Protein AF-A0A256ZLH7-F1 (afdb_monomer_lite)

Radius of gyration: 32.71 Å; chains: 1; bounding box: 84×36×101 Å

Foldseek 3Di:
DVVVVVVVVVVVVVVVVVVVVVVVVVVVVVVVVVVVVVVVPPQPFQWWFQEPVRDIHSDQVPHDDDTTQATQRARDDPPQFGQGDRPPDRQRWGQAPVRDIHSDPVVSVPPPDDDDDPPPPPVQCQLCVVVVDDGLFQKKDFPVVLAIEGSPDPCCVVPHDNVRIDTDNDPVRQQPDDDPPRRGRHYDCVHPVDD

Structure (mmCIF, N/CA/C/O backbone):
data_AF-A0A256ZLH7-F1
#
_entry.id   AF-A0A256ZLH7-F1
#
loop_
_atom_site.group_PDB
_atom_site.id
_atom_site.type_symbol
_atom_site.label_atom_id
_atom_site.label_alt_id
_atom_site.label_comp_id
_atom_site.label_asym_id
_atom_site.label_entity_id
_atom_site.label_seq_id
_atom_site.pdbx_PDB_ins_code
_atom_site.Cartn_x
_atom_site.Cartn_y
_atom_site.Cartn_z
_atom_site.occupancy
_atom_site.B_iso_or_equiv
_atom_site.auth_seq_id
_atom_site.auth_comp_id
_atom_site.auth_asym_id
_atom_site.auth_atom_id
_atom_site.pdbx_PDB_model_num
ATOM 1 N N . MET A 1 1 ? 57.097 5.308 -66.461 1.00 61.09 1 MET A N 1
ATOM 2 C CA . MET A 1 1 ? 56.055 4.279 -66.234 1.00 61.09 1 MET A CA 1
ATOM 3 C C . MET A 1 1 ? 55.627 4.223 -64.772 1.00 61.09 1 MET A C 1
ATOM 5 O O . MET A 1 1 ? 54.475 3.898 -64.537 1.00 61.09 1 MET A O 1
ATOM 9 N N . ASP A 1 2 ? 56.485 4.602 -63.819 1.00 69.12 2 ASP A N 1
ATOM 10 C CA . ASP A 1 2 ? 56.168 4.549 -62.380 1.00 69.12 2 ASP A CA 1
ATOM 11 C C . ASP A 1 2 ? 55.146 5.595 -61.899 1.00 69.12 2 ASP A C 1
ATOM 13 O O . ASP A 1 2 ? 54.397 5.337 -60.960 1.00 69.12 2 ASP A O 1
ATOM 17 N N . GLU A 1 3 ? 55.036 6.740 -62.578 1.00 70.81 3 GLU A N 1
ATOM 18 C CA . GLU A 1 3 ? 54.099 7.813 -62.201 1.00 70.81 3 GLU A CA 1
ATOM 19 C C . GLU A 1 3 ? 52.623 7.401 -62.382 1.00 70.81 3 GLU A C 1
ATOM 21 O O . GLU A 1 3 ? 51.803 7.605 -61.490 1.00 70.81 3 GLU A O 1
ATOM 26 N N . MET A 1 4 ? 52.304 6.681 -63.469 1.00 66.50 4 MET A N 1
ATOM 27 C CA . MET A 1 4 ? 50.961 6.123 -63.707 1.00 66.50 4 MET A CA 1
ATOM 28 C C . MET A 1 4 ? 50.579 5.017 -62.711 1.00 66.50 4 MET A C 1
ATOM 30 O O . MET A 1 4 ? 49.395 4.752 -62.504 1.00 66.50 4 MET A O 1
ATOM 34 N N . VAL A 1 5 ? 51.550 4.331 -62.102 1.00 71.25 5 VAL A N 1
ATOM 35 C CA . VAL A 1 5 ? 51.272 3.262 -61.126 1.00 71.25 5 VAL A CA 1
ATOM 36 C C . VAL A 1 5 ? 50.919 3.857 -59.761 1.00 71.25 5 VAL A C 1
ATOM 38 O O . VAL A 1 5 ? 50.025 3.343 -59.087 1.00 71.25 5 VAL A O 1
ATOM 41 N N . LEU A 1 6 ? 51.561 4.966 -59.377 1.00 69.50 6 LEU A N 1
ATOM 42 C CA . LEU A 1 6 ? 51.256 5.670 -58.129 1.00 69.50 6 LEU A CA 1
ATOM 43 C C . LEU A 1 6 ? 49.864 6.316 -58.147 1.00 69.50 6 LEU A C 1
ATOM 45 O O . LEU A 1 6 ? 49.130 6.220 -57.162 1.00 69.50 6 LEU A O 1
ATOM 49 N N . GLU A 1 7 ? 49.479 6.924 -59.270 1.00 71.62 7 GLU A N 1
ATOM 50 C CA . GLU A 1 7 ? 48.188 7.612 -59.404 1.00 71.62 7 GLU A CA 1
ATOM 51 C C . GLU A 1 7 ? 47.004 6.633 -59.275 1.00 71.62 7 GLU A C 1
ATOM 53 O O . GLU A 1 7 ? 46.048 6.877 -58.534 1.00 71.62 7 GLU A O 1
ATOM 58 N N . ASN A 1 8 ? 47.135 5.440 -59.865 1.00 73.75 8 ASN A N 1
ATOM 59 C CA . ASN A 1 8 ? 46.140 4.369 -59.761 1.00 73.75 8 ASN A CA 1
ATOM 60 C C . ASN A 1 8 ? 46.014 3.779 -58.340 1.00 73.75 8 ASN A C 1
ATOM 62 O O . ASN A 1 8 ? 44.941 3.304 -57.949 1.00 73.75 8 ASN A O 1
ATOM 66 N N . ALA A 1 9 ? 47.091 3.787 -57.547 1.00 75.19 9 ALA A N 1
ATOM 67 C CA . ALA A 1 9 ? 47.067 3.295 -56.169 1.00 75.19 9 ALA A CA 1
ATOM 68 C C . ALA A 1 9 ? 46.329 4.266 -55.231 1.00 75.19 9 ALA A C 1
ATOM 70 O O . ALA A 1 9 ? 45.488 3.830 -54.439 1.00 75.19 9 ALA A O 1
ATOM 71 N N . ALA A 1 10 ? 46.581 5.571 -55.381 1.00 75.69 10 ALA A N 1
ATOM 72 C CA . ALA A 1 10 ? 45.907 6.620 -54.618 1.00 75.69 10 ALA A CA 1
ATOM 73 C C . ALA A 1 10 ? 44.400 6.675 -54.926 1.00 75.69 10 ALA A C 1
ATOM 75 O O . ALA A 1 10 ? 43.577 6.779 -54.013 1.00 75.69 10 ALA A O 1
ATOM 76 N N . GLU A 1 11 ? 44.013 6.517 -56.196 1.00 82.19 11 GLU A N 1
ATOM 77 C CA . GLU A 1 11 ? 42.600 6.477 -56.588 1.00 82.19 11 GLU A CA 1
ATOM 78 C C . GLU A 1 11 ? 41.866 5.274 -55.967 1.00 82.19 11 GLU A C 1
ATOM 80 O O . GLU A 1 11 ? 40.737 5.394 -55.475 1.00 82.19 11 GLU A O 1
ATOM 85 N N . LYS A 1 12 ? 42.517 4.104 -55.935 1.00 83.62 12 LYS A N 1
ATOM 86 C CA . LYS A 1 12 ? 41.950 2.881 -55.351 1.00 83.62 12 LYS A CA 1
ATOM 87 C C . LYS A 1 12 ? 41.772 2.989 -53.837 1.00 83.62 12 LYS A C 1
ATOM 89 O O . LYS A 1 12 ? 40.779 2.494 -53.299 1.00 83.62 12 LYS A O 1
ATOM 94 N N . GLU A 1 13 ? 42.710 3.632 -53.148 1.00 84.81 13 GLU A N 1
ATOM 95 C CA . GLU A 1 13 ? 42.610 3.876 -51.710 1.00 84.81 13 GLU A CA 1
ATOM 96 C C . GLU A 1 13 ? 41.498 4.876 -51.379 1.00 84.81 13 GLU A C 1
ATOM 98 O O . GLU A 1 13 ? 40.684 4.609 -50.492 1.00 84.81 13 GLU A O 1
ATOM 103 N N . ASN A 1 14 ? 41.377 5.953 -52.159 1.00 86.62 14 ASN A N 1
ATOM 104 C CA . ASN A 1 14 ? 40.316 6.941 -51.986 1.00 86.62 14 ASN A CA 1
ATOM 105 C C . ASN A 1 14 ? 38.918 6.327 -52.189 1.00 86.62 14 ASN A C 1
ATOM 107 O O . ASN A 1 14 ? 38.032 6.503 -51.354 1.00 86.62 14 ASN A O 1
ATOM 111 N N . LYS A 1 15 ? 38.725 5.503 -53.232 1.00 88.19 15 LYS A N 1
ATOM 112 C CA . LYS A 1 15 ? 37.450 4.792 -53.469 1.00 88.19 15 LYS A CA 1
ATOM 113 C C . LYS A 1 15 ? 37.061 3.877 -52.309 1.00 88.19 15 LYS A C 1
ATOM 115 O O . LYS A 1 15 ? 35.891 3.812 -51.937 1.00 88.19 15 LYS A O 1
ATOM 120 N N . ARG A 1 16 ? 38.035 3.186 -51.716 1.00 90.19 16 ARG A N 1
ATOM 121 C CA . ARG A 1 16 ? 37.815 2.316 -50.556 1.00 90.19 16 ARG A CA 1
ATOM 122 C C . ARG A 1 16 ? 37.433 3.120 -49.310 1.00 90.19 16 ARG A C 1
ATOM 124 O O . ARG A 1 16 ? 36.502 2.728 -48.613 1.00 90.19 16 ARG A O 1
ATOM 131 N N . ASN A 1 17 ? 38.085 4.256 -49.069 1.00 89.62 17 ASN A N 1
ATOM 132 C CA . ASN A 1 17 ? 37.749 5.145 -47.953 1.00 89.62 17 ASN A CA 1
ATOM 133 C C . ASN A 1 17 ? 36.344 5.744 -48.106 1.00 89.62 17 ASN A C 1
ATOM 135 O O . ASN A 1 17 ? 35.579 5.752 -47.145 1.00 89.62 17 ASN A O 1
ATOM 139 N N . ILE A 1 18 ? 35.962 6.152 -49.320 1.00 93.00 18 ILE A N 1
ATOM 140 C CA . ILE A 1 18 ? 34.600 6.617 -49.622 1.00 93.00 18 ILE A CA 1
ATOM 141 C C . ILE A 1 18 ? 33.572 5.514 -49.331 1.00 93.00 18 ILE A C 1
ATOM 143 O O . ILE A 1 18 ? 32.552 5.783 -48.698 1.00 93.00 18 ILE A O 1
ATOM 147 N N . LEU A 1 19 ? 33.850 4.264 -49.722 1.00 93.12 19 LEU A N 1
ATOM 148 C CA . LEU A 1 19 ? 32.954 3.138 -49.442 1.00 93.12 19 LEU A CA 1
ATOM 149 C C . LEU A 1 19 ? 32.761 2.906 -47.934 1.00 93.12 19 LEU A C 1
ATOM 151 O O . LEU A 1 19 ? 31.638 2.665 -47.493 1.00 93.12 19 LEU A O 1
ATOM 155 N N . TYR A 1 20 ? 33.834 3.008 -47.143 1.00 94.31 20 TYR A N 1
ATOM 156 C CA . TYR A 1 20 ? 33.758 2.876 -45.686 1.00 94.31 20 TYR A CA 1
ATOM 157 C C . TYR A 1 20 ? 32.949 4.000 -45.039 1.00 94.31 20 TYR A C 1
ATOM 159 O O . TYR A 1 20 ? 32.135 3.727 -44.158 1.00 94.31 20 TYR A O 1
ATOM 167 N N . ILE A 1 21 ? 33.128 5.243 -45.494 1.00 94.56 21 ILE A N 1
ATOM 168 C CA . ILE A 1 21 ? 32.366 6.391 -44.989 1.00 94.56 21 ILE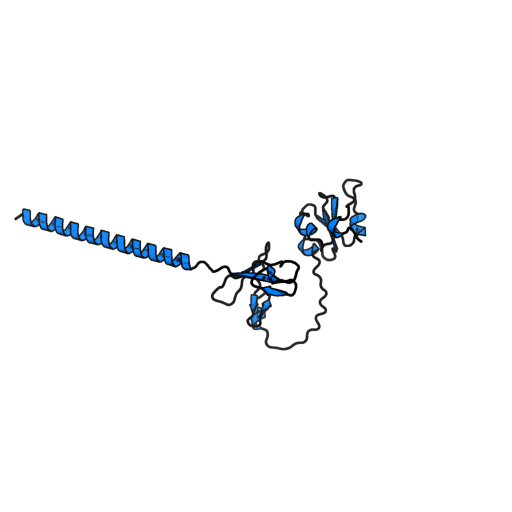 A CA 1
ATOM 169 C C . ILE A 1 21 ? 30.874 6.204 -45.283 1.00 94.56 21 ILE A C 1
ATOM 171 O O . ILE A 1 21 ? 30.052 6.363 -44.383 1.00 94.56 21 ILE A O 1
ATOM 175 N N . ILE A 1 22 ? 30.516 5.800 -46.506 1.00 95.31 22 ILE A N 1
ATOM 176 C CA . ILE A 1 22 ? 29.119 5.531 -46.875 1.00 95.31 22 ILE A CA 1
ATOM 177 C C . ILE A 1 22 ? 28.546 4.396 -46.016 1.00 95.31 22 ILE A C 1
ATOM 179 O O . ILE A 1 22 ? 27.462 4.546 -45.453 1.00 95.31 22 ILE A O 1
ATOM 183 N N . GLY A 1 23 ? 29.279 3.289 -45.860 1.00 94.62 23 GLY A N 1
ATOM 184 C CA . GLY A 1 23 ? 28.848 2.160 -45.032 1.00 94.62 23 GLY A CA 1
ATOM 185 C C . GLY A 1 23 ? 28.608 2.551 -43.571 1.00 94.62 23 GLY A C 1
ATOM 186 O O . GLY A 1 23 ? 27.599 2.160 -42.984 1.00 94.62 23 GLY A O 1
ATOM 187 N N . PHE A 1 24 ? 29.487 3.379 -43.001 1.00 95.69 24 PHE A N 1
ATOM 188 C CA . PHE A 1 24 ? 29.342 3.887 -41.639 1.00 95.69 24 PHE A CA 1
ATOM 189 C C . PHE A 1 24 ? 28.113 4.792 -41.488 1.00 95.69 24 PHE A C 1
ATOM 191 O O . PHE A 1 24 ? 27.324 4.602 -40.565 1.00 95.69 24 PHE A O 1
ATOM 198 N N . VAL A 1 25 ? 27.902 5.734 -42.415 1.00 95.81 25 VAL A N 1
ATOM 199 C CA . VAL A 1 25 ? 26.739 6.638 -42.385 1.00 95.81 25 VAL A CA 1
ATOM 200 C C . VAL A 1 25 ? 25.430 5.851 -42.468 1.00 95.81 25 VAL A C 1
ATOM 202 O O . VAL A 1 25 ? 24.513 6.108 -41.689 1.00 95.81 25 VAL A O 1
ATOM 205 N N . VAL A 1 26 ? 25.351 4.849 -43.348 1.00 95.31 26 VAL A N 1
ATOM 206 C CA . VAL A 1 26 ? 24.170 3.979 -43.459 1.00 95.31 26 VAL A CA 1
ATOM 207 C C . VAL A 1 26 ? 23.922 3.223 -42.151 1.00 95.31 26 VAL A C 1
ATOM 209 O O . VAL A 1 26 ? 22.795 3.217 -41.661 1.00 95.31 26 VAL A O 1
ATOM 212 N N . ALA A 1 27 ? 24.959 2.644 -41.539 1.00 93.75 27 ALA A N 1
ATOM 213 C CA . ALA A 1 27 ? 24.826 1.932 -40.269 1.00 93.75 27 ALA A CA 1
ATOM 214 C C . ALA A 1 27 ? 24.327 2.843 -39.130 1.00 93.75 27 ALA A C 1
ATOM 216 O O . ALA A 1 27 ? 23.447 2.443 -38.368 1.00 93.75 27 ALA A O 1
ATOM 217 N N . VAL A 1 28 ? 24.831 4.080 -39.042 1.00 95.06 28 VAL A N 1
ATOM 218 C CA . VAL A 1 28 ? 24.382 5.069 -38.045 1.00 95.06 28 VAL A CA 1
ATOM 219 C C . VAL A 1 28 ? 22.914 5.449 -38.256 1.00 95.06 28 VAL A C 1
ATOM 221 O O . VAL A 1 28 ? 22.162 5.519 -37.284 1.00 95.06 28 VAL A O 1
ATOM 224 N N . ILE A 1 29 ? 22.475 5.635 -39.507 1.00 94.25 29 ILE A N 1
ATOM 225 C CA . ILE A 1 29 ? 21.066 5.920 -39.825 1.00 94.25 29 ILE A CA 1
ATOM 226 C C . ILE A 1 29 ? 20.168 4.748 -39.408 1.00 94.25 29 ILE A C 1
ATOM 228 O O . ILE A 1 29 ? 19.153 4.963 -38.749 1.00 94.25 29 ILE A O 1
ATOM 232 N N . PHE A 1 30 ? 20.547 3.506 -39.728 1.00 91.56 30 PHE A N 1
ATOM 233 C CA . PHE A 1 30 ? 19.787 2.319 -39.317 1.00 91.56 30 PHE A CA 1
ATOM 234 C C . PHE A 1 30 ? 19.703 2.176 -37.794 1.00 91.56 30 PHE A C 1
ATOM 236 O O . PHE A 1 30 ? 18.639 1.849 -37.264 1.00 91.56 30 PHE A O 1
ATOM 243 N N . LEU A 1 31 ? 20.796 2.456 -37.082 1.00 90.25 31 LEU A N 1
ATOM 244 C CA . LEU A 1 31 ? 20.819 2.437 -35.622 1.00 90.25 31 LEU A CA 1
ATOM 245 C C . LEU A 1 31 ? 19.881 3.507 -35.042 1.00 90.25 31 LEU A C 1
ATOM 247 O O . LEU A 1 31 ? 19.075 3.203 -34.166 1.00 90.25 31 LEU A O 1
ATOM 251 N N . TYR A 1 32 ? 19.911 4.728 -35.581 1.00 89.69 32 TYR A N 1
ATOM 252 C CA . TYR A 1 32 ? 19.020 5.815 -35.168 1.00 89.69 32 TYR A CA 1
ATOM 253 C C . TYR A 1 32 ? 17.537 5.493 -35.417 1.00 89.69 32 TYR A C 1
ATOM 255 O O . TYR A 1 32 ? 16.696 5.684 -34.536 1.00 89.69 32 TYR A O 1
ATOM 263 N N . LEU A 1 33 ? 17.206 4.940 -36.588 1.00 85.38 33 LEU A N 1
ATOM 264 C CA . LEU A 1 33 ? 15.843 4.498 -36.906 1.00 85.38 33 LEU A CA 1
ATOM 265 C C . LEU A 1 33 ? 15.379 3.354 -35.992 1.00 85.38 33 LEU A C 1
ATOM 267 O O . LEU A 1 33 ? 14.212 3.295 -35.614 1.00 85.38 33 LEU A O 1
ATOM 271 N N . SER A 1 34 ? 16.283 2.459 -35.595 1.00 79.38 34 SER A N 1
ATOM 272 C CA . SER A 1 34 ? 15.957 1.367 -34.670 1.00 79.38 34 SER A CA 1
ATOM 273 C C . SER A 1 34 ? 15.663 1.886 -33.259 1.00 79.38 34 SER A C 1
ATOM 275 O O . SER A 1 34 ? 14.721 1.424 -32.621 1.00 79.38 34 SER A O 1
ATOM 277 N N . ILE A 1 35 ? 16.423 2.881 -32.787 1.00 78.88 35 ILE A N 1
ATOM 278 C CA . ILE A 1 35 ? 16.219 3.503 -31.469 1.00 78.88 35 ILE A CA 1
ATOM 279 C C . ILE A 1 35 ? 14.911 4.305 -31.438 1.00 78.88 35 ILE A C 1
ATOM 281 O O . ILE A 1 35 ? 14.128 4.165 -30.504 1.00 78.88 35 ILE A O 1
ATOM 285 N N . THR A 1 36 ? 14.628 5.098 -32.474 1.00 75.62 36 THR A N 1
ATOM 286 C CA . THR A 1 36 ? 13.394 5.907 -32.540 1.00 75.62 36 THR A CA 1
ATOM 287 C C . THR A 1 36 ? 12.122 5.058 -32.625 1.00 75.62 36 THR A C 1
ATOM 289 O O . THR A 1 36 ? 11.105 5.421 -32.038 1.00 75.62 36 THR A O 1
ATOM 292 N N . ASN A 1 37 ? 12.169 3.888 -33.272 1.00 66.00 37 ASN A N 1
ATOM 293 C CA . ASN A 1 37 ? 11.047 2.943 -33.253 1.00 66.00 37 ASN A CA 1
ATOM 294 C C . ASN A 1 37 ? 10.827 2.290 -31.876 1.00 66.00 37 ASN A C 1
ATOM 296 O O . ASN A 1 37 ? 9.706 1.887 -31.569 1.00 66.00 37 ASN A O 1
ATOM 300 N N . LEU A 1 38 ? 11.860 2.208 -31.030 1.00 57.84 38 LEU A N 1
ATOM 301 C CA . LEU A 1 38 ? 11.740 1.646 -29.684 1.00 57.84 38 LEU A CA 1
ATOM 302 C C . LEU A 1 38 ? 10.976 2.586 -28.734 1.00 57.84 38 LEU A C 1
ATOM 304 O O . LEU A 1 38 ? 10.197 2.117 -27.905 1.00 57.84 38 LEU A O 1
ATOM 308 N N . ASP A 1 39 ? 11.123 3.905 -28.892 1.00 54.44 39 ASP A N 1
ATOM 309 C CA . ASP A 1 39 ? 10.406 4.897 -28.075 1.00 54.44 39 ASP A CA 1
ATOM 310 C C . ASP A 1 39 ? 8.887 4.908 -28.325 1.00 54.44 39 ASP A C 1
ATOM 312 O O . ASP A 1 39 ? 8.108 5.258 -27.433 1.00 54.44 39 ASP A O 1
ATOM 316 N N . HIS A 1 40 ? 8.442 4.458 -29.502 1.00 51.00 40 HIS A N 1
ATOM 317 C CA . HIS A 1 40 ? 7.019 4.316 -29.820 1.00 51.00 40 HIS A CA 1
ATOM 318 C C . HIS A 1 40 ? 6.359 3.078 -29.195 1.00 51.00 40 HIS A C 1
ATOM 320 O O . HIS A 1 40 ? 5.136 2.967 -29.231 1.00 51.00 40 HIS A O 1
ATOM 326 N N . MET A 1 41 ? 7.129 2.185 -28.565 1.00 47.84 41 MET A N 1
ATOM 327 C CA . MET A 1 41 ? 6.604 1.054 -27.792 1.00 47.84 41 MET A CA 1
ATOM 328 C C . MET A 1 41 ? 6.551 1.337 -26.287 1.00 47.84 41 MET A C 1
ATOM 330 O O . MET A 1 41 ? 6.636 0.415 -25.475 1.00 47.84 41 MET A O 1
ATOM 334 N N . LYS A 1 42 ? 6.392 2.599 -25.867 1.00 46.72 42 LYS A N 1
ATOM 335 C CA . LYS A 1 42 ? 5.961 2.845 -24.488 1.00 46.72 42 LYS A CA 1
ATOM 336 C C . LYS A 1 42 ? 4.545 2.284 -24.332 1.00 46.72 42 LYS A C 1
ATOM 338 O O . LYS A 1 42 ? 3.649 2.763 -25.027 1.00 46.72 42 LYS A O 1
ATOM 343 N N . PRO A 1 43 ? 4.318 1.291 -23.450 1.00 50.84 43 PRO A N 1
ATOM 344 C CA . PRO A 1 43 ? 2.968 0.833 -23.169 1.00 50.84 43 PRO A CA 1
ATOM 345 C C . PRO A 1 43 ? 2.165 2.044 -22.699 1.00 50.84 43 PRO A C 1
ATOM 347 O O . PRO A 1 43 ? 2.560 2.722 -21.747 1.00 50.84 43 PRO A O 1
ATOM 350 N N . GLY A 1 44 ? 1.087 2.354 -23.421 1.00 48.53 44 GLY A N 1
ATOM 351 C CA . GLY A 1 44 ? 0.141 3.380 -23.012 1.00 48.53 44 GLY A CA 1
ATOM 352 C C . GLY A 1 44 ? -0.422 2.964 -21.664 1.00 48.53 44 GLY A C 1
ATOM 353 O O . GLY A 1 44 ? -1.129 1.966 -21.575 1.00 48.53 44 GLY A O 1
ATOM 354 N N . ILE A 1 45 ? -0.032 3.674 -20.611 1.00 52.84 45 ILE A N 1
ATOM 355 C CA . ILE A 1 45 ? -0.599 3.460 -19.287 1.00 52.84 45 ILE A CA 1
ATOM 356 C C . ILE A 1 45 ? -1.933 4.194 -19.290 1.00 52.84 45 ILE A C 1
ATOM 358 O O . ILE A 1 45 ? -1.960 5.425 -19.256 1.00 52.84 45 ILE A O 1
ATOM 362 N N . GLU A 1 46 ? -3.025 3.442 -19.370 1.00 55.53 46 GLU A N 1
ATOM 363 C CA . GLU A 1 46 ? -4.365 3.986 -19.186 1.00 55.53 46 GLU A CA 1
ATOM 364 C C . GLU A 1 46 ? -4.778 3.783 -17.725 1.00 55.53 46 GLU A C 1
ATOM 366 O O . GLU A 1 46 ? -4.620 2.698 -17.156 1.00 55.53 46 GLU A O 1
ATOM 371 N N . TYR A 1 47 ? -5.240 4.862 -17.097 1.00 57.12 47 TYR A N 1
ATOM 372 C CA . TYR A 1 47 ? -5.677 4.858 -15.706 1.00 57.12 47 TYR A CA 1
ATOM 373 C C . TYR A 1 47 ? -7.197 4.734 -15.668 1.00 57.12 47 TYR A C 1
ATOM 375 O O . TYR A 1 47 ? -7.903 5.584 -16.211 1.00 57.12 47 TYR A O 1
ATOM 383 N N . ARG A 1 48 ? -7.704 3.694 -15.005 1.00 60.69 48 ARG A N 1
ATOM 384 C CA . ARG A 1 48 ? -9.131 3.554 -14.682 1.00 60.69 48 ARG A CA 1
ATOM 385 C C . ARG A 1 48 ? -9.316 3.545 -13.167 1.00 60.69 48 ARG A C 1
ATOM 387 O O . ARG A 1 48 ? -8.414 3.152 -12.436 1.00 60.69 48 ARG A O 1
ATOM 394 N N . TYR A 1 49 ? -10.473 3.982 -12.693 1.00 59.47 49 TYR A N 1
ATOM 395 C CA . TYR A 1 49 ? -10.807 4.086 -11.274 1.00 59.47 49 TYR A CA 1
ATOM 396 C C . TYR A 1 49 ? -12.002 3.194 -10.965 1.00 59.47 49 TYR A C 1
ATOM 398 O O . TYR A 1 49 ? -12.933 3.136 -11.766 1.00 59.47 49 TYR A O 1
ATOM 406 N N . VAL A 1 50 ? -11.982 2.520 -9.816 1.00 61.12 50 VAL A N 1
ATOM 407 C CA . VAL A 1 50 ? -13.126 1.734 -9.330 1.00 61.12 50 VAL A CA 1
ATOM 408 C C . VAL A 1 50 ? -13.870 2.553 -8.287 1.00 61.12 50 VAL A C 1
ATOM 410 O O . VAL A 1 50 ? -13.281 2.975 -7.290 1.00 61.12 50 VAL A O 1
ATOM 413 N N . CYS A 1 51 ? -15.149 2.800 -8.533 1.00 63.94 51 CYS A N 1
ATOM 414 C CA . CYS A 1 51 ? -16.026 3.495 -7.607 1.00 63.94 51 CYS A CA 1
ATOM 415 C C . CYS A 1 51 ? -16.542 2.538 -6.510 1.00 63.94 51 CYS A C 1
ATOM 417 O O . CYS A 1 51 ? -16.514 1.317 -6.691 1.00 63.94 51 CYS A O 1
ATOM 419 N N . PRO A 1 52 ? -17.052 3.058 -5.378 1.00 53.75 52 PRO A N 1
ATOM 420 C CA . PRO A 1 52 ? -17.557 2.237 -4.268 1.00 53.75 52 PRO A CA 1
ATOM 421 C C . PRO A 1 52 ? -18.725 1.304 -4.632 1.00 53.75 52 PRO A C 1
ATOM 423 O O . PRO A 1 52 ? -18.953 0.303 -3.961 1.00 53.75 52 PRO A O 1
ATOM 426 N N . ASP A 1 53 ? -19.459 1.622 -5.697 1.00 58.53 53 ASP A N 1
ATOM 427 C CA . ASP A 1 53 ? -20.542 0.803 -6.252 1.00 58.53 53 ASP A CA 1
ATOM 428 C C . ASP A 1 53 ? -20.043 -0.343 -7.158 1.00 58.53 53 ASP A C 1
ATOM 430 O O . ASP A 1 53 ? -20.846 -1.124 -7.667 1.00 58.53 53 ASP A O 1
ATOM 434 N N . GLY A 1 54 ? -18.726 -0.449 -7.366 1.00 52.62 54 GLY A N 1
ATOM 435 C CA . GLY A 1 54 ? -18.090 -1.428 -8.246 1.00 52.62 54 GLY A CA 1
ATOM 436 C C . GLY A 1 54 ? -17.999 -0.999 -9.714 1.00 52.62 54 GLY A C 1
ATOM 437 O O . GLY A 1 54 ? -17.498 -1.770 -10.534 1.00 52.62 54 GLY A O 1
ATOM 438 N N . SER A 1 55 ? -18.449 0.207 -10.076 1.00 60.69 55 SER A N 1
ATOM 439 C CA . SER A 1 55 ? -18.330 0.717 -11.446 1.00 60.69 55 SER A CA 1
ATOM 440 C C . SER A 1 55 ? -16.894 1.148 -11.775 1.00 60.69 55 SER A C 1
ATOM 442 O O . SER A 1 55 ? -16.156 1.630 -10.916 1.00 60.69 55 SER A O 1
ATOM 444 N N . ILE A 1 56 ? -16.477 0.963 -13.034 1.00 63.12 56 ILE A N 1
ATOM 445 C CA . ILE A 1 56 ? -15.143 1.346 -13.519 1.00 63.12 56 ILE A CA 1
ATOM 446 C C . ILE A 1 56 ? -15.273 2.592 -14.394 1.00 63.12 56 ILE A C 1
ATOM 448 O O . ILE A 1 56 ? -15.936 2.565 -15.431 1.00 63.12 56 ILE A O 1
ATOM 452 N N . VAL A 1 57 ? -14.603 3.674 -14.008 1.00 71.25 57 VAL A N 1
ATOM 453 C CA . VAL A 1 57 ? -14.661 4.972 -14.692 1.00 71.25 57 VAL A CA 1
ATOM 454 C C . VAL A 1 57 ? -13.271 5.444 -15.117 1.00 71.25 57 VAL A C 1
ATOM 456 O O . VAL A 1 57 ? -12.266 5.133 -14.487 1.00 71.25 57 VAL A O 1
ATOM 459 N N . GLY A 1 58 ? -13.188 6.236 -16.188 1.00 61.53 58 GLY A N 1
ATOM 460 C CA . GLY A 1 58 ? -11.908 6.785 -16.667 1.00 61.53 58 GLY A CA 1
ATOM 461 C C . GLY A 1 58 ? -11.384 7.979 -15.857 1.00 61.53 58 GLY A C 1
ATOM 462 O O . GLY A 1 58 ? -10.260 8.424 -16.066 1.00 61.53 58 GLY A O 1
ATOM 463 N N . LYS A 1 59 ? -12.193 8.546 -14.952 1.00 69.75 59 LYS A N 1
ATOM 464 C CA . LYS A 1 59 ? -11.821 9.702 -14.124 1.00 69.75 59 LYS A CA 1
ATOM 465 C C . LYS A 1 59 ? -12.372 9.552 -12.719 1.00 69.75 59 LYS A C 1
ATOM 467 O O . LYS A 1 59 ? -13.554 9.267 -12.560 1.00 69.75 59 LYS A O 1
ATOM 472 N N . ALA A 1 60 ? -11.551 9.868 -11.722 1.00 59.44 60 ALA A N 1
ATOM 473 C CA . ALA A 1 60 ? -11.943 9.769 -10.322 1.00 59.44 60 ALA A CA 1
ATOM 474 C C . ALA A 1 60 ? -13.191 10.601 -9.969 1.00 59.44 60 ALA A C 1
ATOM 476 O O . ALA A 1 60 ? -14.053 10.159 -9.218 1.00 59.44 60 ALA A O 1
ATOM 477 N N . SER A 1 61 ? -13.333 11.776 -10.588 1.00 63.47 61 SER A N 1
ATOM 478 C CA . SER A 1 61 ? -14.475 12.680 -10.400 1.00 63.47 61 SER A CA 1
ATOM 479 C C . SER A 1 61 ? -15.798 12.166 -10.973 1.00 63.47 61 SER A C 1
ATOM 481 O O . SER A 1 61 ? -16.828 12.806 -10.791 1.00 63.47 61 SER A O 1
ATOM 483 N N . SER A 1 62 ? -15.774 11.052 -11.710 1.00 71.69 62 SER A N 1
ATOM 484 C CA . SER A 1 62 ? -16.986 10.405 -12.222 1.00 71.69 62 SER A CA 1
ATOM 485 C C . SER A 1 62 ? -17.607 9.440 -11.211 1.00 71.69 62 SER A C 1
ATOM 487 O O . SER A 1 62 ? -18.720 8.981 -11.444 1.00 71.69 62 SER A O 1
ATOM 489 N N . CYS A 1 63 ? -16.931 9.158 -10.092 1.00 68.12 63 CYS A N 1
ATOM 490 C CA . CYS A 1 63 ? -17.540 8.441 -8.981 1.00 68.12 63 CYS A CA 1
ATOM 491 C C . CYS A 1 63 ? -18.450 9.379 -8.186 1.00 68.12 63 CYS A C 1
ATOM 493 O O . CYS A 1 63 ? -18.052 10.479 -7.795 1.00 68.12 63 CYS A O 1
ATOM 495 N N . ILE A 1 64 ? -19.679 8.932 -7.931 1.00 62.56 64 ILE A N 1
ATOM 496 C CA . ILE A 1 64 ? -20.551 9.566 -6.944 1.00 62.56 64 ILE A CA 1
ATOM 497 C C . ILE A 1 64 ? -19.903 9.285 -5.585 1.00 62.56 64 ILE A C 1
ATOM 499 O O . ILE A 1 64 ? -19.687 8.123 -5.257 1.00 62.56 64 ILE A O 1
ATOM 503 N N . LEU A 1 65 ? -19.530 10.355 -4.874 1.00 52.59 65 LEU A N 1
ATOM 504 C CA . LEU A 1 65 ? -18.854 10.369 -3.567 1.00 52.59 65 LEU A CA 1
ATOM 505 C C . LEU A 1 65 ? -19.127 9.125 -2.690 1.00 52.59 65 LEU A C 1
ATOM 507 O O . LEU A 1 65 ? -20.289 8.726 -2.568 1.00 52.59 65 LEU A O 1
ATOM 511 N N . PRO A 1 66 ? -18.118 8.597 -1.967 1.00 46.72 66 PRO A N 1
ATOM 512 C CA . PRO A 1 66 ? -16.780 9.168 -1.743 1.00 46.72 66 PRO A CA 1
ATOM 513 C C . PRO A 1 66 ? -15.749 8.860 -2.850 1.00 46.72 66 PRO A C 1
ATOM 515 O O . PRO A 1 66 ? -16.003 8.061 -3.748 1.00 46.72 66 PRO A O 1
ATOM 518 N N . GLU A 1 67 ? -14.605 9.563 -2.808 1.00 46.94 67 GLU A N 1
ATOM 519 C CA . GLU A 1 67 ? -13.499 9.458 -3.778 1.00 46.94 67 GLU A CA 1
ATOM 520 C C . GLU A 1 67 ? -13.044 7.998 -4.012 1.00 46.94 67 GLU A C 1
ATOM 522 O O . GLU A 1 67 ? -13.014 7.208 -3.068 1.00 46.94 67 GLU A O 1
ATOM 527 N N . PRO A 1 68 ? -12.687 7.622 -5.256 1.00 43.56 68 PRO A N 1
ATOM 528 C CA . PRO A 1 68 ? -12.385 6.236 -5.608 1.00 43.56 68 PRO A CA 1
ATOM 529 C C . PRO A 1 68 ? -11.105 5.715 -4.957 1.00 43.56 68 PRO A C 1
ATOM 531 O O . PRO A 1 68 ? -10.061 6.362 -4.994 1.00 43.56 68 PRO A O 1
ATOM 534 N N . GLU A 1 69 ? -11.178 4.490 -4.436 1.00 47.47 69 GLU A N 1
ATOM 535 C CA . GLU A 1 69 ? -10.116 3.851 -3.648 1.00 47.47 69 GLU A CA 1
ATOM 536 C C . GLU A 1 69 ? -9.049 3.116 -4.488 1.00 47.47 69 GLU A C 1
ATOM 538 O O . GLU A 1 69 ? -8.117 2.546 -3.923 1.00 47.47 69 GLU A O 1
ATOM 543 N N . VAL A 1 70 ? -9.146 3.078 -5.826 1.00 51.94 70 VAL A N 1
ATOM 544 C CA . VAL A 1 70 ? -8.303 2.174 -6.637 1.00 51.94 70 VAL A CA 1
ATOM 545 C C . VAL A 1 70 ? -7.823 2.812 -7.939 1.00 51.94 70 VAL A C 1
ATOM 547 O O . VAL A 1 70 ? -8.629 3.267 -8.748 1.00 51.94 70 VAL A O 1
ATOM 550 N N . ILE A 1 71 ? -6.505 2.771 -8.173 1.00 51.94 71 ILE A N 1
ATOM 551 C CA . ILE A 1 71 ? -5.859 3.104 -9.449 1.00 51.94 71 ILE A CA 1
ATOM 552 C C . ILE A 1 71 ? -5.671 1.803 -10.238 1.00 51.94 71 ILE A C 1
ATOM 554 O O . ILE A 1 71 ? -4.785 1.014 -9.944 1.00 51.94 71 ILE A O 1
ATOM 558 N N . ILE A 1 72 ? -6.472 1.551 -11.268 1.00 50.84 72 ILE A N 1
ATOM 559 C CA . ILE A 1 72 ? -6.190 0.470 -12.215 1.00 50.84 72 ILE A CA 1
ATOM 560 C C . ILE A 1 72 ? -5.157 0.983 -13.216 1.00 50.84 72 ILE A C 1
ATOM 562 O O . ILE A 1 72 ? -5.449 1.867 -14.020 1.00 50.84 72 ILE A O 1
ATOM 566 N N . LYS A 1 73 ? -3.946 0.424 -13.168 1.00 44.91 73 LYS A N 1
ATOM 567 C CA . LYS A 1 73 ? -2.902 0.640 -14.173 1.00 44.91 73 LYS A CA 1
ATOM 568 C C . LYS A 1 73 ? -3.000 -0.452 -15.236 1.00 44.91 73 LYS A C 1
ATOM 570 O O . LYS A 1 73 ? -2.364 -1.488 -15.101 1.00 44.91 73 LYS A O 1
ATOM 575 N N . GLU A 1 74 ? -3.794 -0.234 -16.275 1.00 43.44 74 GLU A N 1
ATOM 576 C CA . GLU A 1 74 ? -3.994 -1.234 -17.324 1.00 43.44 74 GLU A CA 1
ATOM 577 C C . GLU A 1 74 ? -2.739 -1.324 -18.214 1.00 43.44 74 GLU A C 1
ATOM 579 O O . GLU A 1 74 ? -2.371 -0.371 -18.902 1.00 43.44 74 GLU A O 1
ATOM 584 N N . ILE A 1 75 ? -2.027 -2.457 -18.165 1.00 40.44 75 ILE A N 1
ATOM 585 C CA . ILE A 1 75 ? -0.952 -2.778 -19.114 1.00 40.44 75 ILE A CA 1
ATOM 586 C C . ILE A 1 75 ? -1.575 -3.652 -20.197 1.00 40.44 75 ILE A C 1
ATOM 588 O O . ILE A 1 75 ? -1.671 -4.862 -20.021 1.00 40.44 75 ILE A O 1
ATOM 592 N N . ASN A 1 76 ? -1.982 -3.050 -21.315 1.00 38.09 76 ASN A N 1
ATOM 593 C CA . ASN A 1 76 ? -2.453 -3.808 -22.474 1.00 38.09 76 ASN A CA 1
ATOM 594 C C . ASN A 1 76 ? -1.329 -4.723 -22.987 1.00 38.09 76 ASN A C 1
ATOM 596 O O . ASN A 1 76 ? -0.369 -4.269 -23.616 1.00 38.09 76 ASN A O 1
ATOM 600 N N . ARG A 1 77 ? -1.436 -6.022 -22.696 1.00 39.34 77 ARG A N 1
ATOM 601 C CA . ARG A 1 77 ? -0.659 -7.081 -23.345 1.00 39.34 77 ARG A CA 1
ATOM 602 C C . ARG A 1 77 ? -1.508 -7.732 -24.444 1.00 39.34 77 ARG A C 1
ATOM 604 O O . ARG A 1 77 ? -2.728 -7.664 -24.390 1.00 39.34 77 ARG A O 1
ATOM 611 N N . PRO A 1 78 ? -0.885 -8.375 -25.446 1.00 33.19 78 PRO A N 1
ATOM 612 C CA . PRO A 1 78 ? -1.582 -8.994 -26.584 1.00 33.19 78 PRO A CA 1
ATOM 613 C C . PRO A 1 78 ? -2.483 -10.201 -26.239 1.00 33.19 78 PRO A C 1
ATOM 615 O O . PRO A 1 78 ? -3.035 -10.826 -27.139 1.00 33.19 78 PRO A O 1
ATOM 618 N N . CYS A 1 79 ? -2.661 -10.512 -24.959 1.00 33.41 79 CYS A N 1
ATOM 619 C CA . CYS A 1 79 ? -3.641 -11.454 -24.428 1.00 33.41 79 CYS A CA 1
ATOM 620 C C . CYS A 1 79 ? -4.464 -10.657 -23.410 1.00 33.41 79 CYS A C 1
ATOM 622 O O . CYS A 1 79 ? -3.822 -9.937 -22.654 1.00 33.41 79 CYS A O 1
ATOM 624 N N . ASN A 1 80 ? -5.802 -10.755 -23.403 1.00 45.72 80 ASN A N 1
ATOM 625 C CA . ASN A 1 80 ? -6.774 -10.041 -22.541 1.00 45.72 80 ASN A CA 1
ATOM 626 C C . ASN A 1 80 ? -6.485 -10.139 -21.018 1.00 45.72 80 ASN A C 1
ATOM 628 O O . ASN A 1 80 ? -7.262 -10.686 -20.241 1.00 45.72 80 ASN A O 1
ATOM 632 N N . GLU A 1 81 ? -5.343 -9.629 -20.585 1.00 41.38 81 GLU A N 1
ATOM 633 C CA . GLU A 1 81 ? -4.792 -9.683 -19.243 1.00 41.38 81 GLU A CA 1
ATOM 634 C C . GLU A 1 81 ? -4.566 -8.241 -18.800 1.00 41.38 81 GLU A C 1
ATOM 636 O O . GLU A 1 81 ? -3.526 -7.635 -19.065 1.00 41.38 81 GLU A O 1
ATOM 641 N N . SER A 1 82 ? -5.557 -7.676 -18.117 1.00 40.81 82 SER A N 1
ATOM 642 C CA . SER A 1 82 ? -5.409 -6.385 -17.454 1.00 40.81 82 SER A CA 1
ATOM 643 C C . SER A 1 82 ? -4.795 -6.624 -16.075 1.00 40.81 82 SER A C 1
ATOM 645 O O . SER A 1 82 ? -5.475 -7.051 -15.148 1.00 40.81 82 SER A O 1
ATOM 647 N N . ILE A 1 83 ? -3.493 -6.369 -15.922 1.00 43.19 83 ILE A N 1
ATOM 648 C CA . ILE A 1 83 ? -2.836 -6.426 -14.607 1.00 43.19 83 ILE A CA 1
ATOM 649 C C . ILE A 1 83 ? -3.237 -5.174 -13.827 1.00 43.19 83 ILE A C 1
ATOM 651 O O . ILE A 1 83 ? -2.809 -4.075 -14.160 1.00 43.19 83 ILE A O 1
ATOM 655 N N . VAL A 1 84 ? -4.051 -5.325 -12.787 1.00 46.06 84 VAL A N 1
ATOM 656 C CA . VAL A 1 84 ? -4.486 -4.210 -11.937 1.00 46.06 84 VAL A CA 1
ATOM 657 C C . VAL A 1 84 ? -3.491 -4.012 -10.791 1.00 46.06 84 VAL A C 1
ATOM 659 O O . VAL A 1 84 ? -3.193 -4.939 -10.049 1.00 46.06 84 VAL A O 1
ATOM 662 N N . TYR A 1 85 ? -2.978 -2.793 -10.623 1.00 43.31 85 TYR A N 1
ATOM 663 C CA . TYR A 1 85 ? -2.051 -2.448 -9.541 1.00 43.31 85 TYR A CA 1
ATOM 664 C C . TYR A 1 85 ? -2.768 -1.636 -8.464 1.00 43.31 85 TYR A C 1
ATOM 666 O O . TYR A 1 85 ? -2.888 -0.426 -8.594 1.00 43.31 85 TYR A O 1
ATOM 674 N N . VAL A 1 86 ? -3.204 -2.276 -7.383 1.00 47.72 86 VAL A N 1
ATOM 675 C CA . VAL A 1 86 ? -3.748 -1.566 -6.214 1.00 47.72 86 VAL A CA 1
ATOM 676 C C . VAL A 1 86 ? -2.582 -1.167 -5.300 1.00 47.72 86 VAL A C 1
ATOM 678 O O . VAL A 1 86 ? -1.716 -1.997 -5.022 1.00 47.72 86 VAL A O 1
ATOM 681 N N . GLU A 1 87 ? -2.493 0.096 -4.868 1.00 41.81 87 GLU A N 1
ATOM 682 C CA . GLU A 1 87 ? -1.346 0.579 -4.081 1.00 41.81 87 GLU A CA 1
ATOM 683 C C . GLU A 1 87 ? -1.072 -0.301 -2.838 1.00 41.81 87 GLU A C 1
ATOM 685 O O . GLU A 1 87 ? -1.972 -0.641 -2.072 1.00 41.81 87 GLU A O 1
ATOM 690 N N . ASN A 1 88 ? 0.210 -0.655 -2.663 1.00 35.19 88 ASN A N 1
ATOM 691 C CA . ASN A 1 88 ? 0.826 -1.489 -1.615 1.00 35.19 88 ASN A CA 1
ATOM 692 C C . ASN A 1 88 ? 0.656 -3.021 -1.659 1.00 35.19 88 ASN A C 1
ATOM 694 O O . ASN A 1 88 ? 1.319 -3.688 -0.866 1.00 35.19 88 ASN A O 1
ATOM 698 N N . TYR A 1 89 ? -0.083 -3.611 -2.608 1.00 38.91 89 TYR A N 1
ATOM 699 C CA . TYR A 1 89 ? -0.071 -5.070 -2.827 1.00 38.91 89 TYR A CA 1
ATOM 700 C C . TYR A 1 89 ? -0.156 -5.425 -4.316 1.00 38.91 89 TYR A C 1
ATOM 702 O O . TYR A 1 89 ? -0.955 -4.870 -5.064 1.00 38.91 89 TYR A O 1
ATOM 710 N N . THR A 1 90 ? 0.650 -6.389 -4.772 1.00 39.25 90 THR A N 1
ATOM 711 C CA . THR A 1 90 ? 0.558 -6.906 -6.147 1.00 39.25 90 THR A CA 1
ATOM 712 C C . THR A 1 90 ? -0.589 -7.914 -6.228 1.00 39.25 90 THR A C 1
ATOM 714 O O . THR A 1 90 ? -0.381 -9.117 -6.099 1.00 39.25 90 THR A O 1
ATOM 717 N N . LEU A 1 91 ? -1.820 -7.431 -6.392 1.00 45.56 91 LEU A N 1
ATOM 718 C CA . LEU A 1 91 ? -2.968 -8.303 -6.622 1.00 45.56 91 LEU A CA 1
ATOM 719 C C . LEU A 1 91 ? -3.137 -8.516 -8.128 1.00 45.56 91 LEU A C 1
ATOM 721 O O . LEU A 1 91 ? -3.540 -7.609 -8.845 1.00 45.56 91 LEU A O 1
ATOM 725 N N . THR A 1 92 ? -2.822 -9.714 -8.619 1.00 47.34 92 THR A N 1
ATOM 726 C CA . THR A 1 92 ? -3.148 -10.066 -10.007 1.00 47.34 92 THR A CA 1
ATOM 727 C C . THR A 1 92 ? -4.613 -10.477 -10.048 1.00 47.34 92 THR A C 1
ATOM 729 O O . THR A 1 92 ? -4.973 -11.518 -9.506 1.00 47.34 92 THR A O 1
ATOM 732 N N . ILE A 1 93 ? -5.453 -9.642 -10.648 1.00 55.47 93 ILE A N 1
ATOM 733 C CA . ILE A 1 93 ? -6.842 -9.973 -10.965 1.00 55.47 93 ILE A CA 1
ATOM 734 C C . ILE A 1 93 ? -6.998 -10.048 -12.478 1.00 55.47 93 ILE A C 1
ATOM 736 O O . ILE A 1 93 ? -6.343 -9.311 -13.208 1.00 55.47 93 ILE A O 1
ATOM 740 N N . TYR A 1 94 ? -7.846 -10.959 -12.934 1.00 54.72 94 TYR A N 1
ATOM 741 C CA . TYR A 1 94 ? -8.132 -11.195 -14.342 1.00 54.72 94 TYR A CA 1
ATOM 742 C C . TYR A 1 94 ? -9.560 -10.744 -14.626 1.00 54.72 94 TYR A C 1
ATOM 744 O O . TYR A 1 94 ? -10.469 -11.033 -13.849 1.00 54.72 94 TYR A O 1
ATOM 752 N N . VAL A 1 95 ? -9.762 -10.040 -15.736 1.00 56.72 95 VAL A N 1
ATOM 753 C CA . VAL A 1 95 ? -11.093 -9.644 -16.203 1.00 56.72 95 VAL A CA 1
ATOM 754 C C . VAL A 1 95 ? -11.472 -10.573 -17.349 1.00 56.72 95 VAL A C 1
ATOM 756 O O . VAL A 1 95 ? -10.784 -10.621 -18.365 1.00 56.72 95 VAL A O 1
ATOM 759 N N . CYS A 1 96 ? -12.537 -11.346 -17.172 1.00 63.41 96 CYS A N 1
ATOM 760 C CA . CYS A 1 96 ? -13.015 -12.286 -18.181 1.00 63.41 96 CYS A CA 1
ATOM 761 C C . CYS A 1 96 ? -13.819 -11.558 -19.280 1.00 63.41 96 CYS A C 1
ATOM 763 O O . CYS A 1 96 ? -14.258 -10.424 -19.090 1.00 63.41 96 CYS A O 1
ATOM 765 N N . GLU A 1 97 ? -14.080 -12.209 -20.421 1.00 57.38 97 GLU A N 1
ATOM 766 C CA . GLU A 1 97 ? -14.811 -11.599 -21.556 1.00 57.38 97 GLU A CA 1
ATOM 767 C C . GLU A 1 97 ? -16.239 -11.139 -21.213 1.00 57.38 97 GLU A C 1
ATOM 769 O O . GLU A 1 97 ? -16.774 -10.226 -21.835 1.00 57.38 97 GLU A O 1
ATOM 774 N N . ASN A 1 98 ? -16.856 -11.746 -20.199 1.00 57.16 98 ASN A N 1
ATOM 775 C CA . ASN A 1 98 ? -18.169 -11.363 -19.675 1.00 57.16 98 ASN A CA 1
ATOM 776 C C . ASN A 1 98 ? -18.117 -10.147 -18.719 1.00 57.16 98 ASN A C 1
ATOM 778 O O . ASN A 1 98 ? -19.150 -9.762 -18.174 1.00 57.16 98 ASN A O 1
ATOM 782 N N . GLY A 1 99 ? -16.932 -9.575 -18.479 1.00 50.03 99 GLY A N 1
ATOM 783 C CA . GLY A 1 99 ? -16.700 -8.471 -17.547 1.00 50.03 99 GLY A CA 1
ATOM 784 C C . GLY A 1 99 ? -16.541 -8.880 -16.078 1.00 50.03 99 GLY A C 1
ATOM 785 O O . GLY A 1 99 ? -16.372 -8.006 -15.231 1.00 50.03 99 GLY A O 1
ATOM 786 N N . SER A 1 100 ? -16.583 -10.175 -15.740 1.00 58.94 100 SER A N 1
ATOM 787 C CA . SER A 1 100 ? -16.368 -10.632 -14.363 1.00 58.94 100 SER A CA 1
ATOM 788 C C . SER A 1 100 ? -14.895 -10.551 -13.972 1.00 58.94 100 SER A C 1
ATOM 790 O O . SER A 1 100 ? -14.022 -10.891 -14.769 1.00 58.94 100 SER A O 1
ATOM 792 N N . VAL A 1 101 ? -14.626 -10.169 -12.725 1.00 59.16 101 VAL A N 1
ATOM 793 C CA . VAL A 1 101 ? -13.272 -10.105 -12.166 1.00 59.16 101 VAL A CA 1
ATOM 794 C C . VAL A 1 101 ? -13.006 -11.364 -11.347 1.00 59.16 101 VAL A C 1
ATOM 796 O O . VAL A 1 101 ? -13.749 -11.660 -10.413 1.00 59.16 101 VAL A O 1
ATOM 799 N N . VAL A 1 102 ? -11.947 -12.096 -11.681 1.00 70.50 102 VAL A N 1
ATOM 800 C CA . VAL A 1 102 ? -11.531 -13.327 -10.995 1.00 70.50 102 VAL A CA 1
ATOM 801 C C . VAL A 1 102 ? -10.090 -13.224 -10.501 1.00 70.50 102 VAL A C 1
ATOM 803 O O . VAL A 1 102 ? -9.289 -12.444 -11.014 1.00 70.50 102 VAL A O 1
ATOM 806 N N . SER A 1 103 ? -9.740 -14.024 -9.495 1.00 63.94 103 SER A N 1
ATOM 807 C CA . SER A 1 103 ? -8.375 -14.049 -8.939 1.00 63.94 103 SER A CA 1
ATOM 808 C C . SER A 1 103 ? -7.435 -15.020 -9.666 1.00 63.94 103 SER A C 1
ATOM 810 O O . SER A 1 103 ? -6.217 -14.942 -9.510 1.00 63.94 103 SER A O 1
ATOM 812 N N . ASN A 1 104 ? -7.983 -15.915 -10.496 1.00 67.12 104 ASN A N 1
ATOM 813 C CA . ASN A 1 104 ? -7.234 -16.895 -11.277 1.00 67.12 104 ASN A CA 1
ATOM 814 C C . ASN A 1 104 ? -7.834 -17.039 -12.683 1.00 67.12 104 ASN A C 1
ATOM 816 O O . ASN A 1 104 ? -9.037 -17.238 -12.829 1.00 67.12 104 ASN A O 1
ATOM 820 N N . ILE A 1 105 ? -7.000 -16.987 -13.725 1.00 66.12 105 ILE A N 1
ATOM 821 C CA . ILE A 1 105 ? -7.438 -17.042 -15.128 1.00 66.12 105 ILE A CA 1
ATOM 822 C C . ILE A 1 105 ? -8.196 -18.328 -15.484 1.00 66.12 105 ILE A C 1
ATOM 824 O O . ILE A 1 105 ? -9.055 -18.312 -16.364 1.00 66.12 105 ILE A O 1
ATOM 828 N N . SER A 1 106 ? -7.943 -19.437 -14.779 1.00 71.56 106 SER A N 1
ATOM 829 C CA . SER A 1 106 ? -8.686 -20.683 -14.997 1.00 71.56 106 SER A CA 1
ATOM 830 C C . SER A 1 106 ? -10.176 -20.549 -14.672 1.00 71.56 106 SER A C 1
ATOM 832 O O . SER A 1 106 ? -10.985 -21.280 -15.235 1.00 71.56 106 SER A O 1
ATOM 834 N N . GLU A 1 107 ? -10.554 -19.600 -13.809 1.00 69.06 107 GLU A N 1
ATOM 835 C CA . GLU A 1 107 ? -11.952 -19.334 -13.451 1.00 69.06 107 GLU A CA 1
ATOM 836 C C . GLU A 1 107 ? -12.716 -18.655 -14.599 1.00 69.06 107 GLU A C 1
ATOM 838 O O . GLU A 1 107 ? -13.919 -18.883 -14.735 1.00 69.06 107 GLU A O 1
ATOM 843 N N . CYS A 1 108 ? -12.019 -17.922 -15.482 1.00 63.44 108 CYS A N 1
ATOM 844 C CA . CYS A 1 108 ? -12.618 -17.307 -16.671 1.00 63.44 108 CYS A CA 1
ATOM 845 C C . CYS A 1 108 ? -13.078 -18.324 -17.723 1.00 63.44 108 CYS A C 1
ATOM 847 O O . CYS A 1 108 ? -13.917 -17.999 -18.558 1.00 63.44 108 CYS A O 1
ATOM 849 N N . VAL A 1 109 ? -12.536 -19.546 -17.708 1.00 65.25 109 VAL A N 1
ATOM 850 C CA . VAL A 1 109 ? -12.810 -20.568 -18.733 1.00 65.25 109 VAL A CA 1
ATOM 851 C C . VAL A 1 109 ? -13.992 -21.465 -18.342 1.00 65.25 109 VAL A C 1
ATOM 853 O O . VAL A 1 109 ? -14.633 -22.069 -19.197 1.00 65.25 109 VAL A O 1
ATOM 856 N N . THR A 1 110 ? -14.329 -21.543 -17.053 1.00 53.34 110 THR A N 1
ATOM 857 C CA . THR A 1 110 ? -15.308 -22.513 -16.528 1.00 53.34 110 THR A CA 1
ATOM 858 C C . THR A 1 110 ? -16.760 -22.039 -16.472 1.00 53.34 110 THR A C 1
ATOM 860 O O . THR A 1 110 ? -17.629 -22.815 -16.076 1.00 53.34 110 THR A O 1
ATOM 863 N N . THR A 1 111 ? -17.091 -20.812 -16.880 1.00 48.53 111 THR A N 1
ATOM 864 C CA . THR A 1 111 ? -18.467 -20.295 -16.750 1.00 48.53 111 THR A CA 1
ATOM 865 C C . THR A 1 111 ? -19.368 -20.699 -17.922 1.00 48.53 111 THR A C 1
ATOM 867 O O . THR A 1 111 ? -19.935 -19.875 -18.629 1.00 48.53 111 THR A O 1
ATOM 870 N N . THR A 1 112 ? -19.549 -22.004 -18.116 1.00 48.31 112 THR A N 1
ATOM 871 C CA . THR A 1 112 ? -20.727 -22.546 -18.809 1.00 48.31 112 THR A CA 1
ATOM 872 C C . THR A 1 112 ? -21.401 -23.555 -17.894 1.00 48.31 112 THR A C 1
ATOM 874 O O . THR A 1 112 ? -21.220 -24.756 -18.047 1.00 48.31 112 THR A O 1
ATOM 877 N N . SER A 1 113 ? -22.148 -23.069 -16.900 1.00 42.56 113 SER A N 1
ATOM 878 C CA . SER A 1 113 ? -23.412 -23.671 -16.450 1.00 42.56 113 SER A CA 1
ATOM 879 C C . SER A 1 113 ? -23.957 -22.966 -15.213 1.00 42.56 113 SER A C 1
ATOM 881 O O . SER A 1 113 ? -23.278 -22.742 -14.218 1.00 42.56 113 SER A O 1
ATOM 883 N N . THR A 1 114 ? -25.235 -22.645 -15.321 1.00 54.91 114 THR A N 1
ATOM 884 C CA . THR A 1 114 ? -26.170 -22.153 -14.320 1.00 54.91 114 THR A CA 1
ATOM 885 C C . THR A 1 114 ? -26.047 -22.897 -12.987 1.00 54.91 114 THR A C 1
ATOM 887 O O . THR A 1 114 ? -26.233 -24.110 -12.941 1.00 54.91 114 THR A O 1
ATOM 890 N N . THR A 1 115 ? -25.825 -22.194 -11.876 1.00 37.50 115 THR A N 1
ATOM 891 C CA . THR A 1 115 ? -26.211 -22.685 -10.543 1.00 37.50 115 THR A CA 1
ATOM 892 C C . THR A 1 115 ? -26.522 -21.495 -9.642 1.00 37.50 115 THR A C 1
ATOM 894 O O . THR A 1 115 ? -25.673 -20.645 -9.388 1.00 37.50 115 THR A O 1
ATOM 897 N N . SER A 1 116 ? -27.774 -21.424 -9.189 1.00 40.34 116 SER A N 1
ATOM 898 C CA . SER A 1 116 ? -28.213 -20.547 -8.111 1.00 40.34 116 SER A CA 1
ATOM 899 C C . SER A 1 116 ? -27.511 -20.961 -6.822 1.00 40.34 116 SER A C 1
ATOM 901 O O . SER A 1 116 ? -27.861 -21.977 -6.225 1.00 40.34 116 SER A O 1
ATOM 903 N N . THR A 1 117 ? -26.532 -20.174 -6.392 1.00 32.62 117 THR A N 1
ATOM 904 C CA . THR A 1 117 ? -25.922 -20.312 -5.071 1.00 32.62 117 THR A CA 1
ATOM 905 C C . THR A 1 117 ? -26.500 -19.227 -4.181 1.00 32.62 117 THR A C 1
ATOM 907 O O . THR A 1 117 ? -26.261 -18.038 -4.390 1.00 32.62 117 THR A O 1
ATOM 910 N N . THR A 1 118 ? -27.290 -19.630 -3.188 1.00 34.97 118 THR A N 1
ATOM 911 C CA . THR A 1 118 ? -27.638 -18.783 -2.048 1.00 34.97 118 THR A CA 1
ATOM 912 C C . THR A 1 118 ? -26.360 -18.582 -1.242 1.00 34.97 118 THR A C 1
ATOM 914 O O . THR A 1 118 ? -26.035 -19.363 -0.351 1.00 34.97 118 THR A O 1
ATOM 917 N N . THR A 1 119 ? -25.570 -17.581 -1.613 1.00 32.75 119 THR A N 1
ATOM 918 C CA . THR A 1 119 ? -24.393 -17.190 -0.845 1.00 32.75 119 THR A CA 1
ATOM 919 C C . THR A 1 119 ? -24.887 -16.389 0.348 1.00 32.75 119 THR A C 1
ATOM 921 O O . THR A 1 119 ? -25.231 -15.216 0.228 1.00 32.75 119 THR A O 1
ATOM 924 N N . THR A 1 120 ? -24.950 -17.024 1.517 1.00 33.50 120 THR A N 1
ATOM 925 C CA . THR A 1 120 ? -24.949 -16.295 2.785 1.00 33.50 120 THR A CA 1
ATOM 926 C C . THR A 1 120 ? -23.564 -15.672 2.912 1.00 33.50 120 THR A C 1
ATOM 928 O O . THR A 1 120 ? -22.638 -16.281 3.447 1.00 33.50 120 THR A O 1
ATOM 931 N N . THR A 1 121 ? -23.391 -14.490 2.325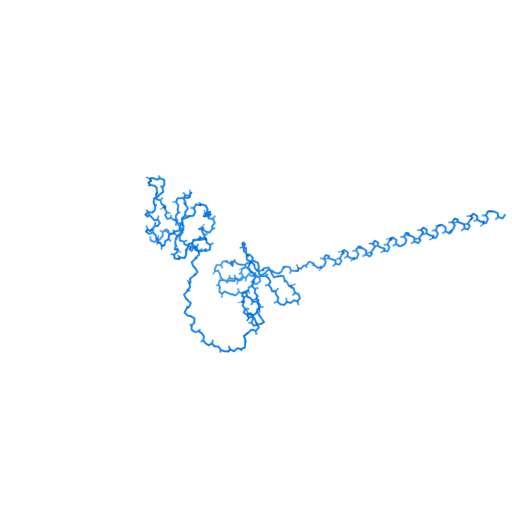 1.00 34.50 121 THR A N 1
ATOM 932 C CA . THR A 1 121 ? -22.179 -13.687 2.451 1.00 34.50 121 THR A CA 1
ATOM 933 C C . THR A 1 121 ? -22.116 -13.205 3.892 1.00 34.50 121 THR A C 1
ATOM 935 O O . THR A 1 121 ? -22.647 -12.158 4.245 1.00 34.50 121 THR A O 1
ATOM 938 N N . LEU A 1 122 ? -21.511 -14.006 4.765 1.00 35.25 122 LEU A N 1
ATOM 939 C CA . LEU A 1 122 ? -20.958 -13.470 5.993 1.00 35.25 122 LEU A CA 1
ATOM 940 C C . LEU A 1 122 ? -19.800 -12.572 5.567 1.00 35.25 122 LEU A C 1
ATOM 942 O O . LEU A 1 122 ? -18.720 -13.039 5.204 1.00 35.25 122 LEU A O 1
ATOM 946 N N . GLU A 1 123 ? -20.102 -11.282 5.520 1.00 40.00 123 GLU A N 1
ATOM 947 C CA . GLU A 1 123 ? -19.227 -10.181 5.153 1.00 40.00 123 GLU A CA 1
ATOM 948 C C . GLU A 1 123 ? -18.111 -10.041 6.204 1.00 40.00 123 GLU A C 1
ATOM 950 O O . GLU A 1 123 ? -18.075 -9.132 7.026 1.00 40.00 123 GLU A O 1
ATOM 955 N N . PHE A 1 124 ? -17.187 -11.000 6.236 1.00 46.78 124 PHE A N 1
ATOM 956 C CA . PHE A 1 124 ? -16.043 -10.991 7.142 1.00 46.78 124 PHE A CA 1
ATOM 957 C C . PHE A 1 124 ? -14.893 -10.208 6.519 1.00 46.78 124 PHE A C 1
ATOM 959 O O . PHE A 1 124 ? -13.822 -10.744 6.242 1.00 46.78 124 PHE A O 1
ATOM 966 N N . ASN A 1 125 ? -15.134 -8.921 6.289 1.00 53.34 125 ASN A N 1
ATOM 967 C CA . ASN A 1 125 ? -14.133 -7.979 5.812 1.00 53.34 125 ASN A CA 1
ATOM 968 C C . ASN A 1 125 ? -13.955 -6.886 6.874 1.00 53.34 125 ASN A C 1
ATOM 970 O O . ASN A 1 125 ? -14.314 -5.731 6.662 1.00 53.34 125 ASN A O 1
ATOM 974 N N . SER A 1 126 ? -13.465 -7.256 8.066 1.00 65.94 126 SER A N 1
ATOM 975 C CA . SER A 1 126 ? -13.137 -6.236 9.066 1.00 65.94 126 SER A CA 1
ATOM 976 C C . SER A 1 126 ? -11.845 -5.540 8.636 1.00 65.94 126 SER A C 1
ATOM 978 O O . SER A 1 126 ? -10.811 -6.176 8.425 1.00 65.94 126 SER A O 1
ATOM 980 N N . ASP A 1 127 ? -11.908 -4.220 8.458 1.00 80.81 127 ASP A N 1
ATOM 981 C CA . ASP A 1 127 ? -10.778 -3.399 8.007 1.00 80.81 127 ASP A CA 1
ATOM 982 C C . ASP A 1 127 ? -9.529 -3.553 8.892 1.00 80.81 127 ASP A C 1
ATOM 984 O O . ASP A 1 127 ? -8.408 -3.381 8.416 1.00 80.81 127 ASP A O 1
ATOM 988 N N . CYS A 1 128 ? -9.684 -3.975 10.151 1.00 86.06 128 CYS A N 1
ATOM 989 C CA . CYS A 1 128 ? -8.554 -4.266 11.026 1.00 86.06 128 CYS A CA 1
ATOM 990 C C . CYS A 1 128 ? -7.754 -5.503 10.609 1.00 86.06 128 CYS A C 1
ATOM 992 O O . CYS A 1 128 ? -6.560 -5.556 10.892 1.00 86.06 128 CYS A O 1
ATOM 994 N N . VAL A 1 129 ? -8.343 -6.480 9.911 1.00 85.25 129 VAL A N 1
ATOM 995 C CA . VAL A 1 129 ? -7.574 -7.626 9.391 1.00 85.25 129 VAL A CA 1
ATOM 996 C C . VAL A 1 129 ? -6.541 -7.154 8.366 1.00 85.25 129 VAL A C 1
ATOM 998 O O . VAL A 1 129 ? -5.414 -7.644 8.354 1.00 85.25 129 VAL A O 1
ATOM 1001 N N . LYS A 1 130 ? -6.881 -6.140 7.558 1.00 84.06 130 LYS A N 1
ATOM 1002 C CA . LYS A 1 130 ? -5.932 -5.490 6.635 1.00 84.06 130 LYS A CA 1
ATOM 1003 C C . LYS A 1 130 ? -4.832 -4.741 7.389 1.00 84.06 130 LYS A C 1
ATOM 1005 O O . LYS A 1 130 ? -3.705 -4.666 6.917 1.00 84.06 130 LYS A O 1
ATOM 1010 N N . LEU A 1 131 ? -5.145 -4.254 8.588 1.00 84.75 131 LEU A N 1
ATOM 1011 C CA . LEU A 1 131 ? -4.181 -3.733 9.553 1.00 84.75 131 LEU A CA 1
ATOM 1012 C C . LEU A 1 131 ? -3.525 -4.857 10.362 1.00 84.75 131 LEU A C 1
ATOM 1014 O O . LEU A 1 131 ? -3.115 -4.615 11.482 1.00 84.75 131 LEU A O 1
ATOM 1018 N N . GLY A 1 132 ? -3.445 -6.099 9.882 1.00 89.19 132 GLY A N 1
ATOM 1019 C CA . GLY A 1 132 ? -2.736 -7.194 10.555 1.00 89.19 132 GLY A CA 1
ATOM 1020 C C . GLY A 1 132 ? -3.281 -7.598 11.932 1.00 89.19 132 GLY A C 1
ATOM 1021 O O . GLY A 1 132 ? -2.573 -8.264 12.686 1.00 89.19 132 GLY A O 1
ATOM 1022 N N . CYS A 1 133 ? -4.503 -7.195 12.284 1.00 92.19 133 CYS A N 1
ATOM 1023 C CA . CYS A 1 133 ? -5.178 -7.684 13.480 1.00 92.19 133 CYS A CA 1
ATOM 1024 C C . CYS A 1 133 ? -5.837 -9.051 13.234 1.00 92.19 133 CYS A C 1
ATOM 1026 O O . CYS A 1 133 ? -6.200 -9.379 12.100 1.00 92.19 133 CYS A O 1
ATOM 1028 N N . PRO A 1 134 ? -6.033 -9.862 14.289 1.00 90.75 134 PRO A N 1
ATOM 1029 C CA . PRO A 1 134 ? -6.765 -11.114 14.171 1.00 90.75 134 PRO A CA 1
ATOM 1030 C C . PRO A 1 134 ? -8.233 -10.875 13.784 1.00 90.75 134 PRO A C 1
ATOM 1032 O O . PRO A 1 134 ? -8.795 -9.791 13.968 1.00 90.75 134 PRO A O 1
ATOM 1035 N N . ARG A 1 135 ? -8.875 -11.919 13.253 1.00 85.56 135 ARG A N 1
ATOM 1036 C CA . ARG A 1 135 ? -10.312 -11.900 12.942 1.00 85.56 135 ARG A CA 1
ATOM 1037 C C . ARG A 1 135 ? -11.133 -11.654 14.211 1.00 85.56 135 ARG A C 1
ATOM 1039 O O . ARG A 1 135 ? -10.743 -12.113 15.276 1.00 85.56 135 ARG A O 1
ATOM 1046 N N . GLY A 1 136 ? -12.259 -10.953 14.072 1.00 85.88 136 GLY A N 1
ATOM 1047 C CA . GLY A 1 136 ? -13.096 -10.529 15.205 1.00 85.88 136 GLY A CA 1
ATOM 1048 C C . GLY A 1 136 ? -12.686 -9.186 15.817 1.00 85.88 136 GLY A C 1
ATOM 1049 O O . GLY A 1 136 ? -13.394 -8.662 16.664 1.00 85.88 136 GLY A O 1
ATOM 1050 N N . THR A 1 137 ? -11.582 -8.590 15.354 1.00 93.19 137 THR A N 1
ATOM 1051 C CA . THR A 1 137 ? -11.178 -7.246 15.783 1.00 93.19 137 THR A CA 1
ATOM 1052 C C . THR A 1 137 ? -12.097 -6.185 15.175 1.00 93.19 137 THR A C 1
ATOM 1054 O O . THR A 1 137 ? -12.227 -6.120 13.945 1.00 93.19 137 THR A O 1
ATOM 1057 N N . GLU A 1 138 ? -12.657 -5.331 16.036 1.00 93.25 138 GLU A N 1
ATOM 1058 C CA . GLU A 1 138 ? -13.494 -4.171 15.685 1.00 93.25 138 GLU A CA 1
ATOM 1059 C C . GLU A 1 138 ? -12.812 -2.823 15.973 1.00 93.25 138 GLU A C 1
ATOM 1061 O O . GLU A 1 138 ? -13.158 -1.802 15.367 1.00 93.25 138 GLU A O 1
ATOM 1066 N N . TYR A 1 139 ? -11.792 -2.824 16.834 1.00 94.06 139 TYR A N 1
ATOM 1067 C CA . TYR A 1 139 ? -11.038 -1.636 17.215 1.00 94.06 139 TYR A CA 1
ATOM 1068 C C . TYR A 1 139 ? -9.540 -1.922 17.207 1.00 94.06 139 TYR A C 1
ATOM 1070 O O . TYR A 1 139 ? -9.080 -3.007 17.556 1.00 94.06 139 TYR A O 1
ATOM 1078 N N . VAL A 1 140 ? -8.754 -0.924 16.831 1.00 95.06 140 VAL A N 1
ATOM 1079 C CA . VAL A 1 140 ? -7.296 -0.994 16.795 1.00 95.06 140 VAL A CA 1
ATOM 1080 C C .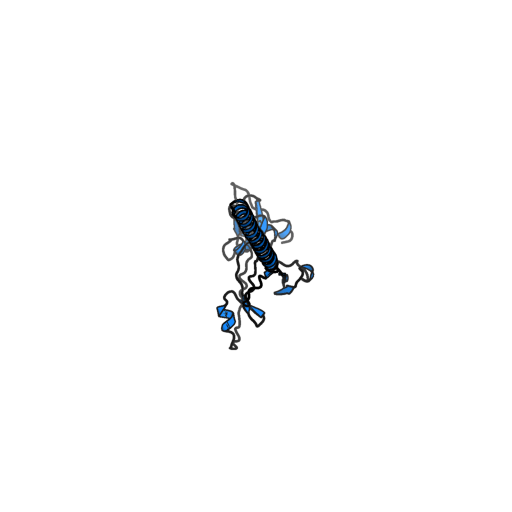 VAL A 1 140 ? -6.724 0.208 17.538 1.00 95.06 140 VAL A C 1
ATOM 1082 O O . VAL A 1 140 ? -7.227 1.318 17.408 1.00 95.06 140 VAL A O 1
ATOM 1085 N N . GLY A 1 141 ? -5.693 0.009 18.348 1.00 94.81 141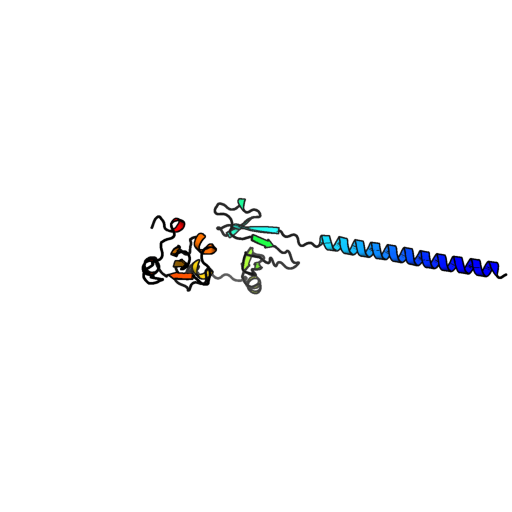 GLY A N 1
ATOM 1086 C CA . GLY A 1 141 ? -5.045 1.060 19.126 1.00 94.81 141 GLY A CA 1
ATOM 1087 C C . GLY A 1 141 ? -3.551 1.159 18.874 1.00 94.81 141 GLY A C 1
ATOM 1088 O O . GLY A 1 141 ? -2.931 0.250 18.324 1.00 94.81 141 GLY A O 1
ATOM 1089 N N . SER A 1 142 ? -2.971 2.280 19.294 1.00 92.50 142 SER A N 1
ATOM 1090 C CA . SER A 1 142 ? -1.531 2.535 19.242 1.00 92.50 142 SER A CA 1
ATOM 1091 C C . SER A 1 142 ? -1.018 2.910 20.627 1.00 92.50 142 SER A C 1
ATOM 1093 O O . SER A 1 142 ? -1.444 3.907 21.214 1.00 92.50 142 SER A O 1
ATOM 1095 N N . LYS A 1 143 ? -0.028 2.160 21.131 1.00 88.00 143 LYS A N 1
ATOM 1096 C CA . LYS A 1 143 ? 0.652 2.502 22.397 1.00 88.00 143 LYS A CA 1
ATOM 1097 C C . LYS A 1 143 ? 1.340 3.864 22.328 1.00 88.00 143 LYS A C 1
ATOM 1099 O O . LYS A 1 143 ? 1.385 4.595 23.315 1.00 88.00 143 LYS A O 1
ATOM 1104 N N . LYS A 1 144 ? 1.891 4.207 21.160 1.00 88.31 144 LYS A N 1
ATOM 1105 C CA . LYS A 1 144 ? 2.633 5.453 20.957 1.00 88.31 144 LYS A CA 1
ATOM 1106 C C . LYS A 1 144 ? 1.710 6.667 20.967 1.00 88.31 144 LYS A C 1
ATOM 1108 O O . LYS A 1 144 ? 2.063 7.683 21.561 1.00 88.31 144 LYS A O 1
ATOM 1113 N N . ARG A 1 145 ? 0.551 6.559 20.309 1.00 85.69 145 ARG A N 1
ATOM 1114 C CA . ARG A 1 145 ? -0.437 7.644 20.221 1.00 85.69 145 ARG A CA 1
ATOM 1115 C C . ARG A 1 145 ? -1.374 7.716 21.408 1.00 85.69 145 ARG A C 1
ATOM 1117 O O . ARG A 1 145 ? -1.924 8.782 21.633 1.00 85.69 145 ARG A O 1
ATOM 1124 N N . ARG A 1 146 ? -1.479 6.634 22.185 1.00 90.75 146 ARG A N 1
ATOM 1125 C CA . ARG A 1 146 ? -2.371 6.539 23.348 1.00 90.75 146 ARG A CA 1
ATOM 1126 C C . ARG A 1 146 ? -3.847 6.615 22.970 1.00 90.75 146 ARG A C 1
ATOM 1128 O O . ARG A 1 146 ? -4.670 7.002 23.787 1.00 90.75 146 ARG A O 1
ATOM 1135 N N . GLU A 1 147 ? -4.165 6.218 21.746 1.00 93.19 147 GLU A N 1
ATOM 1136 C CA . GLU A 1 147 ? -5.506 6.299 21.181 1.00 93.19 147 GLU A CA 1
ATOM 1137 C C . GLU A 1 147 ? -5.925 4.948 20.599 1.00 93.19 147 GLU A C 1
ATOM 1139 O O . GLU A 1 147 ? -5.079 4.168 20.136 1.00 93.19 147 GLU A O 1
ATOM 1144 N N . TYR A 1 148 ? -7.232 4.694 20.596 1.00 94.50 148 TYR A N 1
ATOM 1145 C CA . TYR A 1 148 ? -7.861 3.607 19.859 1.00 94.50 148 TYR A CA 1
ATOM 1146 C C . TYR A 1 148 ? -8.861 4.134 18.826 1.00 94.50 148 TYR A C 1
ATOM 1148 O O . TYR A 1 148 ? -9.438 5.212 18.954 1.00 94.50 148 TYR A O 1
ATOM 1156 N N . TYR A 1 149 ? -9.044 3.365 17.762 1.00 93.94 149 TYR A N 1
ATOM 1157 C CA . TYR A 1 149 ? -9.786 3.729 16.565 1.00 93.94 149 TYR A CA 1
ATOM 1158 C C . TYR A 1 149 ? -10.686 2.553 16.184 1.00 93.94 149 TYR A C 1
ATOM 1160 O O . TYR A 1 149 ? -10.266 1.401 16.283 1.00 93.94 149 TYR A O 1
ATOM 1168 N N . GLY A 1 150 ? -11.901 2.812 15.703 1.00 91.31 150 GLY A N 1
ATOM 1169 C CA . GLY A 1 150 ? -12.687 1.763 15.047 1.00 91.31 150 GLY A CA 1
ATOM 1170 C C . GLY A 1 150 ? -12.010 1.31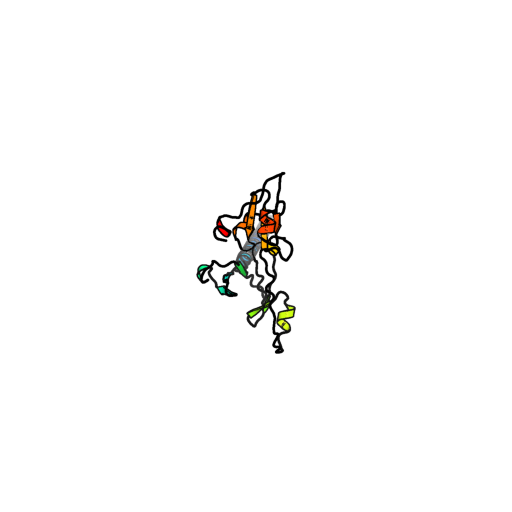9 13.747 1.00 91.31 150 GLY A C 1
ATOM 1171 O O . GLY A 1 150 ? -11.402 2.145 13.065 1.00 91.31 150 GLY A O 1
ATOM 1172 N N . CYS A 1 151 ? -12.135 0.048 13.357 1.00 87.19 151 CYS A N 1
ATOM 1173 C CA . CYS A 1 151 ? -11.495 -0.468 12.134 1.00 87.19 151 CYS A CA 1
ATOM 1174 C C . CYS A 1 151 ? -11.844 0.326 10.869 1.00 87.19 151 CYS A C 1
ATOM 1176 O O . CYS A 1 151 ? -11.020 0.460 9.970 1.00 87.19 151 CYS A O 1
ATOM 1178 N N . LYS A 1 152 ? -13.066 0.866 10.811 1.00 84.19 152 LYS A N 1
ATOM 1179 C CA . LYS A 1 152 ? -13.569 1.658 9.679 1.00 84.19 152 LYS A CA 1
ATOM 1180 C C . LYS A 1 152 ? -13.018 3.090 9.647 1.00 84.19 152 LYS A C 1
ATOM 1182 O O . LYS A 1 152 ? -13.217 3.809 8.674 1.00 84.19 152 LYS A O 1
ATOM 1187 N N . CYS A 1 153 ? -12.340 3.532 10.705 1.00 84.06 153 CYS A N 1
ATOM 1188 C CA . CYS A 1 153 ? -11.764 4.868 10.789 1.00 84.06 153 CYS A CA 1
ATOM 1189 C C . CYS A 1 153 ? -10.578 4.988 9.828 1.00 84.06 153 CYS A C 1
ATOM 1191 O O . CYS A 1 153 ? -9.568 4.304 10.006 1.00 84.06 153 CYS A O 1
ATOM 1193 N N . TYR A 1 154 ? -10.649 5.899 8.856 1.00 79.81 154 TYR A N 1
ATOM 1194 C CA . TYR A 1 154 ? -9.580 6.085 7.868 1.00 79.81 154 TYR A CA 1
ATOM 1195 C C . TYR A 1 154 ? -8.222 6.411 8.516 1.00 79.81 154 TYR A C 1
ATOM 1197 O O . TYR A 1 154 ? -7.181 5.971 8.036 1.00 79.81 154 TYR A O 1
ATOM 1205 N N . ILE A 1 155 ? -8.226 7.121 9.651 1.00 80.94 155 ILE A N 1
ATOM 1206 C CA . ILE A 1 155 ? -7.021 7.515 10.396 1.00 80.94 155 ILE A CA 1
ATOM 1207 C C . ILE A 1 155 ? -6.263 6.292 10.918 1.00 80.94 155 ILE A C 1
ATOM 1209 O O . ILE A 1 155 ? -5.030 6.285 10.905 1.00 80.94 155 ILE A O 1
ATOM 1213 N N . SER A 1 156 ? -6.981 5.238 11.318 1.00 83.00 156 SER A N 1
ATOM 1214 C CA . SER A 1 156 ? -6.379 4.005 11.838 1.00 83.00 156 SER A CA 1
ATOM 1215 C C . SER A 1 156 ? -5.412 3.362 10.837 1.00 83.00 156 SER A C 1
ATOM 1217 O O . SER A 1 156 ? -4.389 2.811 11.241 1.00 83.00 156 SER A O 1
ATOM 1219 N N . ARG A 1 157 ? -5.678 3.519 9.531 1.00 78.00 157 ARG A N 1
ATOM 1220 C CA . ARG A 1 157 ? -4.850 2.967 8.452 1.00 78.00 157 ARG A CA 1
ATOM 1221 C C . ARG A 1 157 ? -3.499 3.668 8.298 1.00 78.00 157 ARG A C 1
ATOM 1223 O O . ARG A 1 157 ? -2.536 3.032 7.888 1.00 78.00 157 ARG A O 1
ATOM 1230 N N . TYR A 1 158 ? -3.415 4.951 8.645 1.00 79.06 158 TYR A N 1
ATOM 1231 C CA . TYR A 1 158 ? -2.205 5.762 8.454 1.00 79.06 158 TYR A CA 1
ATOM 1232 C C . TYR A 1 158 ? -1.414 5.986 9.741 1.00 79.06 158 TYR A C 1
ATOM 1234 O O . TYR A 1 158 ? -0.217 6.263 9.702 1.00 79.06 158 TYR A O 1
ATOM 1242 N N . MET A 1 159 ? -2.086 5.921 10.889 1.00 80.31 159 MET A N 1
ATOM 1243 C CA . MET A 1 159 ? -1.514 6.372 12.155 1.00 80.31 159 MET A CA 1
ATOM 1244 C C . MET A 1 159 ? -0.962 5.243 13.029 1.00 80.31 159 MET A C 1
ATOM 1246 O O . MET A 1 159 ? -0.223 5.537 13.97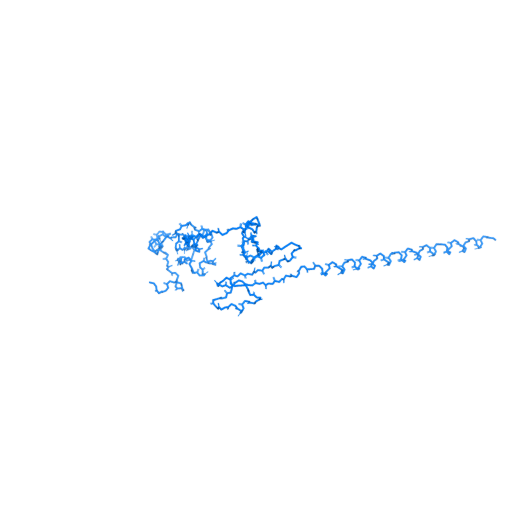4 1.00 80.31 159 MET A O 1
ATOM 1250 N N . ILE A 1 160 ? -1.293 3.986 12.719 1.00 86.00 160 ILE A N 1
ATOM 1251 C CA . ILE A 1 160 ? -0.933 2.810 13.517 1.00 86.00 160 ILE A CA 1
ATOM 1252 C C . ILE A 1 160 ? 0.190 2.037 12.827 1.00 86.00 160 ILE A C 1
ATOM 1254 O O . ILE A 1 160 ? -0.018 1.443 11.768 1.00 86.00 160 ILE A O 1
ATOM 1258 N N . ASN A 1 161 ? 1.376 1.999 13.443 1.00 86.31 161 ASN A N 1
ATOM 1259 C CA . ASN A 1 161 ? 2.457 1.153 12.939 1.00 86.31 161 ASN A CA 1
ATOM 1260 C C . ASN A 1 161 ? 2.269 -0.284 13.419 1.00 86.31 161 ASN A C 1
ATOM 1262 O O . ASN A 1 161 ? 1.562 -0.560 14.383 1.00 86.31 161 ASN A O 1
ATOM 1266 N N . GLU A 1 162 ? 2.931 -1.221 12.748 1.00 87.06 162 GLU A N 1
ATOM 1267 C CA . GLU A 1 162 ? 2.811 -2.645 13.077 1.00 87.06 162 GLU A CA 1
ATOM 1268 C C . GLU A 1 162 ? 3.382 -2.984 14.455 1.00 87.06 162 GLU A C 1
ATOM 1270 O O . GLU A 1 162 ? 2.903 -3.890 15.129 1.00 87.06 162 GLU A O 1
ATOM 1275 N N . THR A 1 163 ? 4.395 -2.238 14.892 1.00 85.00 163 THR A N 1
ATOM 1276 C CA . THR A 1 163 ? 5.157 -2.524 16.111 1.00 85.00 163 THR A CA 1
ATOM 1277 C C . THR A 1 163 ? 4.464 -2.071 17.393 1.00 85.00 163 THR A C 1
ATOM 1279 O O . THR A 1 163 ? 4.776 -2.585 18.467 1.00 85.00 163 THR A O 1
ATOM 1282 N N . ASP A 1 164 ? 3.531 -1.122 17.310 1.00 88.12 164 ASP A N 1
ATOM 1283 C CA . ASP A 1 164 ? 2.808 -0.561 18.456 1.00 88.12 164 ASP A CA 1
ATOM 1284 C C . ASP A 1 164 ? 1.291 -0.780 18.390 1.00 88.12 164 ASP A C 1
ATOM 1286 O O . ASP A 1 164 ? 0.554 -0.231 19.217 1.00 88.12 164 ASP A O 1
ATOM 1290 N N . ARG A 1 165 ? 0.858 -1.606 17.432 1.00 93.12 165 ARG A N 1
ATOM 1291 C CA . ARG A 1 165 ? -0.526 -1.994 17.186 1.00 93.12 165 ARG A CA 1
ATOM 1292 C C . ARG A 1 165 ? -1.088 -2.830 18.328 1.00 93.12 165 ARG A C 1
ATOM 1294 O O . ARG A 1 165 ? -0.465 -3.775 18.808 1.00 93.12 165 ARG A O 1
ATOM 1301 N N . LEU A 1 166 ? -2.307 -2.498 18.719 1.00 95.19 166 LEU A N 1
ATOM 1302 C CA . LEU A 1 166 ? -3.135 -3.252 19.648 1.00 95.19 166 LEU A CA 1
ATOM 1303 C C . LEU A 1 166 ? -4.471 -3.532 18.973 1.00 95.19 166 LEU A C 1
ATOM 1305 O O . LEU A 1 166 ? -4.978 -2.668 18.270 1.00 95.19 166 LEU A O 1
ATOM 1309 N N . CYS A 1 167 ? -5.031 -4.716 19.167 1.00 95.81 167 CYS A N 1
ATOM 1310 C CA . CYS A 1 167 ? -6.260 -5.141 18.506 1.00 95.81 167 CYS A CA 1
ATOM 1311 C C . CYS A 1 167 ? -7.283 -5.517 19.576 1.00 95.81 167 CYS A C 1
ATOM 1313 O O . CYS A 1 167 ? -6.955 -6.265 20.497 1.00 95.81 167 CYS A O 1
ATOM 1315 N N . PHE A 1 168 ? -8.497 -4.990 19.457 1.00 96.06 168 PHE A N 1
ATOM 1316 C CA . PHE A 1 168 ? -9.572 -5.160 20.423 1.00 96.06 168 PHE A CA 1
ATOM 1317 C C . PHE A 1 168 ? -10.869 -5.568 19.723 1.00 96.06 168 PHE A C 1
ATOM 1319 O O . PHE A 1 168 ? -11.217 -5.067 18.653 1.00 96.06 168 PHE A O 1
ATOM 1326 N N . GLU A 1 169 ? -11.607 -6.472 20.354 1.00 94.38 169 GLU A N 1
ATOM 1327 C CA . GLU A 1 169 ? -12.905 -6.946 19.860 1.00 94.38 169 GLU A CA 1
ATOM 1328 C C . GLU A 1 169 ? -14.049 -5.983 20.216 1.00 94.38 169 GLU A C 1
ATOM 1330 O O . GLU A 1 169 ? -15.131 -6.087 19.658 1.00 94.38 169 GLU A O 1
ATOM 1335 N N . SER A 1 170 ? -13.832 -5.039 21.140 1.00 94.12 170 SER A N 1
ATOM 1336 C CA . SER A 1 170 ? -14.850 -4.080 21.587 1.00 94.12 170 SER A CA 1
ATOM 1337 C C . SER A 1 170 ? -14.243 -2.798 22.168 1.00 94.12 170 SER A C 1
ATOM 1339 O O . SER A 1 170 ? -13.076 -2.779 22.570 1.00 94.12 170 SER A O 1
ATOM 1341 N N . ILE A 1 171 ? -15.066 -1.747 22.278 1.00 93.06 171 ILE A N 1
ATOM 1342 C CA . ILE A 1 171 ? -14.733 -0.488 22.974 1.00 93.06 171 ILE A CA 1
ATOM 1343 C C . ILE A 1 171 ? -14.285 -0.763 24.411 1.00 93.06 171 ILE A C 1
ATOM 1345 O O . ILE A 1 171 ? -13.231 -0.305 24.838 1.00 93.06 171 ILE A O 1
ATOM 1349 N N . GLN A 1 172 ? -15.045 -1.582 25.139 1.00 94.75 172 GLN A N 1
ATOM 1350 C CA . GLN A 1 172 ? -14.772 -1.899 26.543 1.00 94.75 172 GLN A CA 1
ATOM 1351 C C . GLN A 1 172 ? -13.403 -2.564 26.718 1.00 94.75 172 GLN A C 1
ATOM 1353 O O . GLN A 1 172 ? -12.685 -2.261 27.671 1.00 94.75 172 GLN A O 1
ATOM 1358 N N . ALA A 1 173 ? -13.005 -3.441 25.789 1.00 94.31 173 ALA A N 1
ATOM 1359 C CA . ALA A 1 173 ? -11.677 -4.048 25.798 1.00 94.31 173 ALA A CA 1
ATOM 1360 C C . ALA A 1 173 ? -10.562 -3.020 25.533 1.00 94.31 173 ALA A C 1
ATOM 1362 O O . ALA A 1 173 ? -9.494 -3.119 26.134 1.00 94.31 173 ALA A O 1
ATOM 1363 N N . ALA A 1 174 ? -10.806 -2.026 24.673 1.00 93.25 174 ALA A N 1
ATOM 1364 C CA . ALA A 1 174 ? -9.846 -0.961 24.386 1.00 93.25 174 ALA A CA 1
ATOM 1365 C C . ALA A 1 174 ? -9.691 0.022 25.562 1.00 93.25 174 ALA A C 1
ATOM 1367 O O . ALA A 1 174 ? -8.572 0.376 25.929 1.00 93.25 174 ALA A O 1
ATOM 1368 N N . GLU A 1 175 ? -10.797 0.421 26.191 1.00 92.38 175 GLU A N 1
ATOM 1369 C CA . GLU A 1 175 ? -10.808 1.373 27.312 1.00 92.38 175 GLU A CA 1
ATOM 1370 C C . GLU A 1 175 ? -10.277 0.771 28.615 1.00 92.38 175 GLU A C 1
ATOM 1372 O O . GLU A 1 175 ? -9.624 1.455 29.402 1.00 92.38 175 GLU A O 1
ATOM 1377 N N . SER A 1 176 ? -10.515 -0.526 28.835 1.00 92.75 176 SER A N 1
ATOM 1378 C CA . SER A 1 176 ? -9.972 -1.254 29.989 1.00 92.75 176 SER A CA 1
ATOM 1379 C C . SER A 1 176 ? -8.502 -1.651 29.822 1.00 92.75 176 SER A C 1
ATOM 1381 O O . SER A 1 176 ? -7.881 -2.121 30.779 1.00 92.75 176 SER A O 1
ATOM 1383 N N . PHE A 1 177 ? -7.915 -1.454 28.637 1.00 93.06 177 PHE A N 1
ATOM 1384 C CA . PHE A 1 177 ? -6.516 -1.770 28.397 1.00 93.06 177 PHE A CA 1
ATOM 1385 C C . PHE A 1 177 ? -5.595 -0.741 29.059 1.00 93.06 177 PHE A C 1
ATOM 1387 O O . PHE A 1 177 ? -5.548 0.429 28.673 1.00 93.06 177 PHE A O 1
ATOM 1394 N N . VAL A 1 178 ? -4.806 -1.204 30.030 1.00 90.69 178 VAL A N 1
ATOM 1395 C CA . VAL A 1 178 ? -3.825 -0.385 30.747 1.00 90.69 178 VAL A CA 1
ATOM 1396 C C . VAL A 1 178 ? -2.415 -0.676 30.234 1.00 90.69 178 VAL A C 1
ATOM 1398 O O . VAL A 1 178 ? -1.959 -1.820 30.236 1.00 90.69 178 VAL A O 1
ATOM 1401 N N . TYR A 1 179 ? -1.687 0.370 29.848 1.00 84.12 179 TYR A N 1
ATOM 1402 C CA . TYR A 1 179 ? -0.259 0.329 29.527 1.00 84.12 179 TYR A CA 1
ATOM 1403 C C . TYR A 1 179 ? 0.538 1.290 30.422 1.00 84.12 179 TYR A C 1
ATOM 1405 O O . TYR A 1 179 ? -0.011 2.197 31.050 1.00 84.12 179 TYR A O 1
ATOM 1413 N N . ASP A 1 180 ? 1.852 1.065 30.523 1.00 82.06 180 ASP A N 1
ATOM 1414 C CA . ASP A 1 180 ? 2.785 1.879 31.321 1.00 82.06 180 ASP A CA 1
ATOM 1415 C C . ASP A 1 180 ? 2.305 2.168 32.758 1.00 82.06 180 ASP A C 1
ATOM 1417 O O . ASP A 1 180 ? 2.392 3.291 33.255 1.00 82.06 180 ASP A O 1
ATOM 1421 N N . GLY A 1 181 ? 1.771 1.144 33.428 1.00 81.56 181 GLY A N 1
ATOM 1422 C CA . GLY A 1 181 ? 1.510 1.153 34.868 1.00 81.56 181 GLY A CA 1
ATOM 1423 C C . GLY A 1 181 ? 0.315 1.975 35.356 1.00 81.56 181 GLY A C 1
ATOM 1424 O O . GLY A 1 181 ? 0.097 1.955 36.561 1.00 81.56 181 GLY A O 1
ATOM 1425 N N . ASN A 1 182 ? -0.421 2.683 34.480 1.00 85.62 182 ASN A N 1
ATOM 1426 C CA . ASN A 1 182 ? -1.768 3.233 34.760 1.00 85.62 182 ASN A CA 1
ATOM 1427 C C . ASN A 1 182 ? -2.402 4.045 33.610 1.00 85.62 182 ASN A C 1
ATOM 1429 O O . ASN A 1 182 ? -3.387 4.748 33.831 1.00 85.62 182 ASN A O 1
ATOM 1433 N N . LYS A 1 183 ? -1.853 4.021 32.393 1.00 86.94 183 LYS A N 1
ATOM 1434 C CA . LYS A 1 183 ? -2.417 4.799 31.282 1.00 86.94 183 LYS A CA 1
ATOM 1435 C C . LYS A 1 183 ? -3.390 3.946 30.484 1.00 86.94 183 LYS A C 1
ATOM 1437 O O . LYS A 1 183 ? -3.062 2.818 30.133 1.00 86.94 183 LYS A O 1
ATOM 1442 N N . THR A 1 184 ? -4.551 4.502 30.178 1.00 91.88 184 THR A N 1
ATOM 1443 C CA . THR A 1 184 ? -5.541 3.905 29.277 1.00 91.88 184 THR A CA 1
ATOM 1444 C C . THR A 1 184 ? -5.428 4.515 27.883 1.00 91.88 184 THR A C 1
ATOM 1446 O O . THR A 1 184 ? -4.717 5.508 27.669 1.00 91.88 184 THR A O 1
ATOM 1449 N N . LEU A 1 185 ? -6.043 3.857 26.903 1.00 92.75 185 LEU A N 1
ATOM 1450 C CA . LEU A 1 185 ? -6.191 4.399 25.556 1.00 92.75 185 LEU A CA 1
ATOM 1451 C C . LEU A 1 185 ? -7.415 5.315 25.518 1.00 92.75 185 LEU A C 1
ATOM 1453 O O . LEU A 1 185 ? -8.457 4.976 26.073 1.00 92.75 185 LEU A O 1
ATOM 1457 N N . GLU A 1 186 ? -7.294 6.453 24.845 1.00 92.56 186 GLU A N 1
ATOM 1458 C CA . GLU A 1 186 ? -8.414 7.364 24.605 1.00 92.56 186 GLU A CA 1
ATOM 1459 C C . GLU A 1 186 ? -9.096 7.046 23.264 1.00 92.56 186 GLU A C 1
ATOM 1461 O O . GLU A 1 186 ? -8.429 6.611 22.319 1.00 92.56 186 GLU A O 1
ATOM 1466 N N . PRO A 1 187 ? -10.416 7.249 23.134 1.00 94.19 187 PRO A N 1
ATOM 1467 C CA . PRO A 1 187 ? -11.079 7.125 21.843 1.00 94.19 187 PRO A CA 1
ATOM 1468 C C . PRO A 1 187 ? -10.555 8.173 20.861 1.00 94.19 187 PRO A C 1
ATOM 1470 O O . PRO A 1 187 ? -10.319 9.333 21.208 1.00 94.19 187 PRO A O 1
ATOM 1473 N N . CYS A 1 188 ? -10.427 7.784 19.596 1.00 89.44 188 CYS A N 1
ATOM 1474 C CA . CYS A 1 188 ? -10.168 8.726 18.522 1.00 89.44 188 CYS A CA 1
ATOM 1475 C C . CYS A 1 188 ? -11.326 9.714 18.400 1.00 89.44 188 CYS A C 1
ATOM 1477 O O . CYS A 1 188 ? -12.406 9.351 17.940 1.00 89.44 188 CYS A O 1
ATOM 1479 N N . LYS A 1 189 ? -11.061 10.979 18.719 1.00 86.69 189 LYS A N 1
ATOM 1480 C CA . LYS A 1 189 ? -12.069 12.042 18.680 1.00 86.69 189 LYS A CA 1
ATOM 1481 C C . LYS A 1 189 ? -12.753 12.150 17.318 1.00 86.69 189 LYS A C 1
ATOM 1483 O O . LYS A 1 189 ? -13.960 12.162 17.236 1.00 86.69 189 LYS A O 1
ATOM 1488 N N . ILE A 1 190 ? -12.005 12.051 16.226 1.00 80.75 190 ILE A N 1
ATOM 1489 C CA . ILE A 1 190 ? -12.573 12.226 14.879 1.00 80.75 190 ILE A CA 1
ATOM 1490 C C . ILE A 1 190 ? -13.551 11.105 14.491 1.00 80.75 190 ILE A C 1
ATOM 1492 O O . ILE A 1 190 ? -14.518 11.343 13.777 1.00 80.75 190 ILE A O 1
ATOM 1496 N N . CYS A 1 191 ? -13.272 9.871 14.906 1.00 80.56 191 CYS A N 1
ATOM 1497 C CA . CYS A 1 191 ? -14.013 8.698 14.439 1.00 80.56 191 CYS A CA 1
ATOM 1498 C C . CYS A 1 191 ? -14.987 8.132 15.476 1.00 80.56 191 CYS A C 1
ATOM 1500 O O . CYS A 1 191 ? -15.772 7.252 15.134 1.00 80.56 191 CYS A O 1
ATOM 1502 N N . LEU A 1 192 ? -14.882 8.568 16.732 1.00 81.56 192 LEU A N 1
ATOM 1503 C CA . LEU A 1 192 ? -15.612 8.024 17.875 1.00 81.56 192 LEU A CA 1
ATOM 1504 C C . LEU A 1 192 ? -16.167 9.133 18.797 1.00 81.56 192 LEU A C 1
ATOM 1506 O O . LEU A 1 192 ? -16.518 8.823 19.927 1.00 81.56 192 LEU A O 1
ATOM 1510 N N . GLU A 1 193 ? -16.251 10.404 18.361 1.00 64.31 193 GLU A N 1
ATOM 1511 C CA . GLU A 1 193 ? -16.764 11.514 19.204 1.00 64.31 193 GLU A CA 1
ATOM 1512 C C . GLU A 1 193 ? -18.249 11.396 19.596 1.00 64.31 193 GLU A C 1
ATOM 1514 O O . GLU A 1 193 ? -18.649 12.046 20.555 1.00 64.31 193 GLU A O 1
ATOM 1519 N N . ASP A 1 194 ? -19.044 10.554 18.924 1.00 47.09 194 ASP A N 1
ATOM 1520 C CA . ASP A 1 194 ? -20.514 10.533 19.051 1.00 47.09 194 ASP A CA 1
ATOM 1521 C C . ASP A 1 194 ? -21.116 9.144 19.375 1.00 47.09 194 ASP A C 1
ATOM 1523 O O . ASP A 1 194 ? -22.253 8.856 18.987 1.00 47.09 194 ASP A O 1
ATOM 1527 N N . VAL A 1 195 ? -20.373 8.258 20.055 1.00 47.56 195 VAL A N 1
ATOM 1528 C CA . VAL A 1 195 ? -20.886 6.941 20.507 1.00 47.56 195 VAL A CA 1
ATOM 1529 C C . VAL A 1 195 ? -21.112 6.912 22.013 1.00 47.56 195 VAL A C 1
ATOM 1531 O O . VAL A 1 195 ? -20.195 7.327 22.753 1.00 47.56 195 VAL A O 1
#

pLDDT: mean 70.24, std 19.87, range [32.62, 96.06]

Secondary structure (DSSP, 8-state):
-HHHHHHHHHHHHHHHHHHHHHHHHHHHHHHHHHHHHHHTT----EEEEE-TTS-EESSGGGS-SSPP-EEEEE---SSS-----BTTB----EE-TTS-EESSGGGGT---S-------------HHHHTTPPTT--EEEETTTTEEEETT-HHHHHH--TTTEEEESSHHHHHT-EETTTEEPEE-HHHHTT-

Sequence (195 aa):
MDEMVLENAAEKENKRNILYIIGFVVAVIFLYLSITNLDHMKPGIEYRYVCPDGSIVGKASSCILPEPEVIIKEINRPCNESIVYVENYTLTIYVCENGSVVSNISECVTTTSTTSTTTTTLEFNSDCVKLGCPRGTEYVGSKKRREYYGCKCYISRYMINETDRLCFESIQAAESFVYDGNKTLEPCKICLEDV